Protein AF-A0A7S0ZVY2-F1 (afdb_monomer_lite)

Sequence (256 aa):
VCLEVLELLTRCAHAEQAEDESQGERTASFLLRVEFVQWMMRLSQRRQLPCTVYSRLLGVLALCAPVLSGRPLVVRYVAHIVDVVRKSCLAPGQQQTDEWRTRRLVASLHFVACLRLCSRCSSLLVSSMPSAHTGGVGSSRIEGPGMDLWLDLIEMEGRAHSTVRAAALRVLLSVISGTCPHAKSYFLGTPRPATVLLKLIRNGHPTLATISLNIVWVLAHNNQRAVALLKRLNAVEAVEAVHTAEWVQKGPKDVA

Organism: Noctiluca scintillans (NCBI:txid2966)

Foldseek 3Di:
DLVVVLVVLLVQLVVVVVDPDDDDDHSLNVCVVVCVLVVLLVQLLDPPDQLSSNLSSLSSLLSNQVVCAPDPVVLVSLLSLQVLLCCLQPPDDDCLPVVSSLSNLLSSLSSLLSHLHDQSSLCQAAPDDPDPPDDDPDDPPSHHPHPVNLLCLQQPVPRHDPSSNLSSLSNLLSSLLHPHVRSLCVVLVDLSVVVSLLVQLLVQDVSSNVSSVSSLCSSPVVHVSSVVSCVVVVSVVSNVSNVVPPPPPPDPPPPD

pLDDT: mean 77.36, std 16.05, range [31.3, 93.0]

Radius of gyration: 19.96 Å; chains: 1; bounding box: 43×62×53 Å

Secondary structure (DSSP, 8-state):
-HHHHHHHHHHHHHHHHHS-S-SS--HHHHHHHTTHHHHHHHHHT-TT--HHHHHHHHHHHHHTHHHHTT-HHHHHHHHHHHHHHHHHHS--SSGGG-HHHHHHHHHHHHHHHHS---HHHHHHHHPPPPPTT----S-------HHHHHHHHHH-TTTS-HHHHHHHHHHHHHHHHTT-HHHHHHHHH-SHHHHHHHHHHHTT-HHHHHHHHHHHHHHHTT-HHHHHHHHHTTHHHHHHHHHHS-----------

Structure (mmCIF, N/CA/C/O backbone):
data_AF-A0A7S0ZVY2-F1
#
_entry.id   AF-A0A7S0ZVY2-F1
#
loop_
_atom_site.group_PDB
_atom_site.id
_atom_site.type_symbol
_atom_site.label_atom_id
_atom_site.label_alt_id
_atom_site.label_comp_id
_atom_site.label_asym_id
_atom_site.label_entity_id
_atom_site.label_seq_id
_atom_site.pdbx_PDB_ins_code
_atom_site.Cartn_x
_atom_site.Cartn_y
_atom_site.Cartn_z
_atom_site.occupancy
_atom_site.B_iso_or_equiv
_atom_site.auth_seq_id
_atom_site.auth_comp_id
_atom_site.auth_asym_id
_atom_site.auth_atom_id
_atom_site.pdbx_PDB_model_num
ATOM 1 N N . VAL A 1 1 ? 16.583 4.981 -23.569 1.00 59.31 1 VAL A N 1
ATOM 2 C CA . VAL A 1 1 ? 16.245 3.538 -23.681 1.00 59.31 1 VAL A CA 1
ATOM 3 C C . VAL A 1 1 ? 15.435 3.000 -22.495 1.00 59.31 1 VAL A C 1
ATOM 5 O O . VAL A 1 1 ? 14.230 2.885 -22.633 1.00 59.31 1 VAL A O 1
ATOM 8 N N . CYS A 1 2 ? 16.007 2.697 -21.316 1.00 72.75 2 CYS A N 1
ATOM 9 C CA . CYS A 1 2 ? 15.233 2.052 -20.230 1.00 72.75 2 CYS A CA 1
ATOM 10 C C . CYS A 1 2 ? 14.040 2.881 -19.714 1.00 72.75 2 CYS A C 1
ATOM 12 O O . CYS A 1 2 ? 12.973 2.325 -19.493 1.00 72.75 2 CYS A O 1
ATOM 14 N N . LEU A 1 3 ? 14.199 4.196 -19.516 1.00 82.4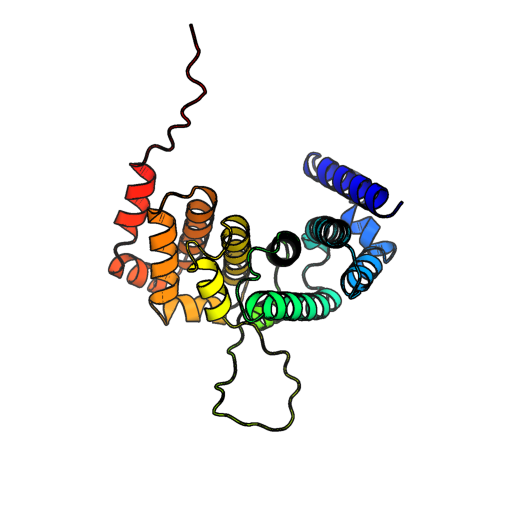4 3 LEU A N 1
ATOM 15 C CA . LEU A 1 3 ? 13.107 5.052 -19.027 1.00 82.44 3 LEU A CA 1
ATOM 16 C C . LEU A 1 3 ? 11.995 5.243 -20.063 1.00 82.44 3 LEU A C 1
ATOM 18 O O . LEU A 1 3 ? 10.830 5.160 -19.700 1.00 82.44 3 LEU A O 1
ATOM 22 N N . GLU A 1 4 ? 12.353 5.433 -21.331 1.00 82.50 4 GLU A N 1
ATOM 23 C CA . GLU A 1 4 ? 11.398 5.589 -22.439 1.00 82.50 4 GLU A CA 1
ATOM 24 C C . GLU A 1 4 ? 10.559 4.324 -22.636 1.00 82.50 4 GLU A C 1
ATOM 26 O O . GLU A 1 4 ? 9.349 4.411 -22.808 1.00 82.50 4 GLU A O 1
ATOM 31 N N . VAL A 1 5 ? 11.178 3.141 -22.532 1.00 83.69 5 VAL A N 1
ATOM 32 C CA . VAL A 1 5 ? 10.450 1.865 -22.581 1.00 83.69 5 VAL A CA 1
ATOM 33 C C . VAL A 1 5 ? 9.478 1.760 -21.405 1.00 83.69 5 VAL A C 1
ATOM 35 O O . VAL A 1 5 ? 8.323 1.399 -21.599 1.00 83.69 5 VAL A O 1
ATOM 38 N N . LEU A 1 6 ? 9.899 2.112 -20.186 1.00 84.25 6 LEU A N 1
ATOM 39 C CA . LEU A 1 6 ? 9.005 2.090 -19.022 1.00 84.25 6 LEU A CA 1
ATOM 40 C C . LEU A 1 6 ? 7.867 3.107 -19.138 1.00 84.25 6 LEU A C 1
ATOM 42 O O . LEU A 1 6 ? 6.751 2.832 -18.701 1.00 84.25 6 LEU A O 1
ATOM 46 N N . GLU A 1 7 ? 8.130 4.273 -19.719 1.00 85.38 7 GLU A N 1
ATOM 47 C CA . GLU A 1 7 ? 7.117 5.290 -19.969 1.00 85.38 7 GLU A CA 1
ATOM 48 C C . GLU A 1 7 ? 6.102 4.832 -21.016 1.00 85.38 7 GLU A C 1
ATOM 50 O O . GLU A 1 7 ? 4.902 4.948 -20.773 1.00 85.38 7 GLU A O 1
ATOM 55 N N . LEU A 1 8 ? 6.563 4.240 -22.120 1.00 85.00 8 LEU A N 1
ATOM 56 C CA . LEU A 1 8 ? 5.694 3.645 -23.130 1.00 85.00 8 LEU A CA 1
ATOM 57 C C . LEU A 1 8 ? 4.794 2.573 -22.507 1.00 85.00 8 LEU A C 1
ATOM 59 O O . LEU A 1 8 ? 3.579 2.645 -22.645 1.00 85.00 8 LEU A O 1
ATOM 63 N N . LEU A 1 9 ? 5.369 1.648 -21.733 1.00 82.69 9 LEU A N 1
ATOM 64 C CA . LEU A 1 9 ? 4.608 0.604 -21.042 1.00 82.69 9 LEU A CA 1
ATOM 65 C C . LEU A 1 9 ? 3.591 1.171 -20.046 1.00 82.69 9 LEU A C 1
ATOM 67 O O . LEU A 1 9 ? 2.488 0.646 -19.932 1.00 82.69 9 LEU A O 1
ATOM 71 N N . THR A 1 10 ? 3.942 2.253 -19.347 1.00 83.56 10 THR A N 1
ATOM 72 C CA . THR A 1 10 ? 3.019 2.946 -18.437 1.00 83.56 10 THR A CA 1
ATOM 73 C C . THR A 1 10 ? 1.843 3.543 -19.212 1.00 83.56 10 THR A C 1
ATOM 75 O O . THR A 1 10 ? 0.697 3.387 -18.799 1.00 83.56 10 THR A O 1
ATOM 78 N N . ARG A 1 11 ? 2.106 4.196 -20.353 1.00 84.81 11 ARG A N 1
ATOM 79 C CA . ARG A 1 11 ? 1.064 4.779 -21.212 1.00 84.81 11 ARG A CA 1
ATOM 80 C C . ARG A 1 11 ? 0.155 3.703 -21.810 1.00 84.81 11 ARG A C 1
ATOM 82 O O . ARG A 1 11 ? -1.057 3.850 -21.722 1.00 84.81 11 ARG A O 1
ATOM 89 N N . CYS A 1 12 ? 0.720 2.614 -22.337 1.00 81.50 12 CYS A N 1
ATOM 90 C CA . CYS A 1 12 ? -0.047 1.486 -22.877 1.00 81.50 12 CYS A CA 1
ATOM 91 C C . CYS A 1 12 ? -0.960 0.861 -21.815 1.00 81.50 12 CYS A C 1
ATOM 93 O O . CYS A 1 12 ? -2.154 0.703 -22.040 1.00 81.50 12 CYS A O 1
ATOM 95 N N . ALA A 1 13 ? -0.430 0.590 -20.621 1.00 76.50 13 ALA A N 1
ATOM 96 C CA . ALA A 1 13 ? -1.213 0.009 -19.535 1.00 76.50 13 ALA A CA 1
ATOM 97 C C . ALA A 1 13 ? -2.332 0.935 -19.023 1.00 76.50 13 ALA A C 1
ATOM 99 O O . ALA A 1 13 ? -3.373 0.446 -18.597 1.00 76.50 13 ALA A O 1
ATOM 100 N N . HIS A 1 14 ? -2.138 2.259 -19.047 1.00 79.44 14 HIS A N 1
ATOM 101 C CA . HIS A 1 14 ? -3.201 3.205 -18.697 1.00 79.44 14 HIS A CA 1
ATOM 102 C C . HIS A 1 14 ? -4.263 3.340 -19.790 1.00 79.44 14 HIS A C 1
ATOM 104 O O . HIS A 1 14 ? -5.437 3.468 -19.453 1.00 79.44 14 HIS A O 1
ATOM 110 N N . ALA A 1 15 ? -3.881 3.276 -21.068 1.00 77.62 15 ALA A N 1
ATOM 111 C CA . ALA A 1 15 ? -4.839 3.251 -22.172 1.00 77.62 15 ALA A CA 1
ATOM 112 C C . ALA A 1 15 ? -5.764 2.024 -22.070 1.00 77.62 15 ALA A C 1
ATOM 114 O O . ALA A 1 15 ? -6.979 2.161 -22.124 1.00 77.62 15 ALA A O 1
ATOM 115 N N . GLU A 1 16 ? -5.205 0.851 -21.761 1.00 75.88 16 GLU A N 1
ATOM 116 C CA . GLU A 1 16 ? -5.980 -0.382 -21.546 1.00 75.88 16 GLU A CA 1
ATOM 117 C C . GLU A 1 16 ? -6.888 -0.361 -20.307 1.00 75.88 16 GLU A C 1
ATOM 119 O O . GLU A 1 16 ? -7.805 -1.169 -20.210 1.00 75.88 16 GLU A O 1
ATOM 124 N N . GLN A 1 17 ? -6.630 0.511 -19.327 1.00 69.62 17 GLN A N 1
ATOM 125 C CA . GLN A 1 17 ? -7.525 0.692 -18.176 1.00 69.62 17 GLN A CA 1
ATOM 126 C C . GLN A 1 17 ? -8.735 1.571 -18.508 1.00 69.62 17 GLN A C 1
ATOM 128 O O . GLN A 1 17 ? -9.727 1.518 -17.783 1.00 69.62 17 GLN A O 1
ATOM 133 N N . ALA A 1 18 ? -8.635 2.396 -19.553 1.00 64.44 18 ALA A N 1
ATOM 134 C CA . ALA A 1 18 ? -9.711 3.264 -20.018 1.00 64.44 18 ALA A CA 1
ATOM 135 C C . ALA A 1 18 ? -10.624 2.577 -21.048 1.00 64.44 18 ALA A C 1
ATOM 137 O O . ALA A 1 18 ? -11.749 3.029 -21.248 1.00 64.44 18 ALA A O 1
ATOM 138 N N . GLU A 1 19 ? -10.156 1.499 -21.682 1.00 62.84 19 GLU A N 1
ATOM 139 C CA . GLU A 1 19 ? -10.888 0.760 -22.713 1.00 62.84 19 GLU A CA 1
ATOM 140 C C . GLU A 1 19 ? -11.488 -0.546 -22.164 1.00 62.84 19 GLU A C 1
ATOM 142 O O . GLU A 1 19 ? -10.839 -1.322 -21.458 1.00 62.84 19 GLU A O 1
ATOM 147 N N . ASP A 1 20 ? -12.763 -0.779 -22.479 1.00 53.94 20 ASP A N 1
ATOM 148 C CA . ASP A 1 20 ? -13.571 -1.872 -21.939 1.00 53.94 20 ASP A CA 1
ATOM 149 C C . ASP A 1 20 ? -13.256 -3.205 -22.655 1.00 53.94 20 ASP A C 1
ATOM 151 O O . ASP A 1 20 ? -13.574 -3.384 -23.831 1.00 53.94 20 ASP A O 1
ATOM 155 N N . GLU A 1 21 ? -12.570 -4.100 -21.928 1.00 55.19 21 GLU A N 1
ATOM 156 C CA . GLU A 1 21 ? -12.325 -5.560 -22.049 1.00 55.19 21 GLU A CA 1
ATOM 157 C C . GLU A 1 21 ? -12.307 -6.325 -23.391 1.00 55.19 21 GLU A C 1
ATOM 159 O O . GLU A 1 21 ? -12.077 -7.538 -23.390 1.00 55.19 21 GLU A O 1
ATOM 164 N N . SER A 1 22 ? -12.450 -5.697 -24.548 1.00 50.28 22 SER A N 1
ATOM 165 C CA . SER A 1 22 ? -12.729 -6.411 -25.791 1.00 50.28 22 SER A CA 1
ATOM 166 C C . SER A 1 22 ? -11.581 -6.314 -26.805 1.00 50.28 22 SER A C 1
ATOM 168 O O . SER A 1 22 ? -11.384 -5.309 -27.471 1.00 50.28 22 SER A O 1
ATOM 170 N N . GLN A 1 23 ? -10.882 -7.450 -26.956 1.00 49.22 23 GLN A N 1
ATOM 171 C CA . GLN A 1 23 ? -10.115 -7.909 -28.136 1.00 49.22 23 GLN A CA 1
ATOM 172 C C . GLN A 1 23 ? -8.569 -7.863 -28.143 1.00 49.22 23 GLN A C 1
ATOM 174 O O . GLN A 1 23 ? -7.977 -8.279 -29.137 1.00 49.22 23 GLN A O 1
ATOM 179 N N . GLY A 1 24 ? -7.879 -7.526 -27.045 1.00 56.53 24 GLY A N 1
ATOM 180 C CA . GLY A 1 24 ? -6.401 -7.558 -26.988 1.00 56.53 24 GLY A CA 1
ATOM 181 C C . GLY A 1 24 ? -5.800 -8.391 -25.849 1.00 56.53 24 GLY A C 1
ATOM 182 O O . GLY A 1 24 ? -6.364 -8.481 -24.757 1.00 56.53 24 GLY A O 1
ATOM 183 N N . GLU A 1 25 ? -4.609 -8.970 -26.065 1.00 62.44 25 GLU A N 1
ATOM 184 C CA . GLU A 1 25 ? -3.766 -9.412 -24.947 1.00 62.44 25 GLU A CA 1
ATOM 185 C C . GLU A 1 25 ? -3.313 -8.173 -24.167 1.00 62.44 25 GLU A C 1
ATOM 187 O O . GLU A 1 25 ? -2.504 -7.395 -24.663 1.00 62.44 25 GLU A O 1
ATOM 192 N N . ARG A 1 26 ? -3.829 -8.002 -22.943 1.00 73.25 26 ARG A N 1
ATOM 193 C CA . ARG A 1 26 ? -3.444 -6.892 -22.058 1.00 73.25 26 ARG A CA 1
ATOM 194 C C . ARG A 1 26 ? -1.921 -6.798 -21.925 1.00 73.25 26 ARG A C 1
ATOM 196 O O . ARG A 1 26 ? -1.255 -7.815 -21.706 1.00 73.25 26 ARG A O 1
ATOM 203 N N . THR A 1 27 ? -1.383 -5.584 -21.923 1.00 76.75 27 THR A N 1
ATOM 204 C CA . THR A 1 27 ? 0.033 -5.240 -21.739 1.00 76.75 27 THR A CA 1
ATOM 205 C C . THR A 1 27 ? 0.623 -5.993 -20.547 1.00 76.75 27 THR A C 1
ATOM 207 O O . THR A 1 27 ? 1.697 -6.579 -20.651 1.00 76.75 27 THR A O 1
ATOM 210 N N . ALA A 1 28 ? -0.097 -6.081 -19.424 1.00 71.75 28 ALA A N 1
ATOM 211 C CA . ALA A 1 28 ? 0.351 -6.837 -18.249 1.00 71.75 28 ALA A CA 1
ATOM 212 C C . ALA A 1 28 ? 0.555 -8.345 -18.522 1.00 71.75 28 ALA A C 1
ATOM 214 O O . ALA A 1 28 ? 1.506 -8.943 -18.012 1.00 71.75 28 ALA A O 1
ATOM 215 N N . SER A 1 29 ? -0.316 -8.960 -19.325 1.00 74.56 29 SER A N 1
ATOM 216 C CA . SER A 1 29 ? -0.219 -10.369 -19.729 1.00 74.56 29 SER A CA 1
ATOM 217 C C . SER A 1 29 ? 0.924 -10.587 -20.719 1.00 74.56 29 SER A C 1
ATOM 219 O O . SER A 1 29 ? 1.730 -11.500 -20.523 1.00 74.56 29 SER A O 1
ATOM 221 N N . PHE A 1 30 ? 1.068 -9.697 -21.704 1.00 79.19 30 PHE A N 1
ATOM 222 C CA . PHE A 1 30 ? 2.182 -9.718 -22.651 1.00 79.19 30 PHE A CA 1
ATOM 223 C C . PHE A 1 30 ? 3.535 -9.621 -21.927 1.00 79.19 30 PHE A C 1
ATOM 225 O O . PHE A 1 30 ? 4.397 -10.487 -22.089 1.00 79.19 30 PHE A O 1
ATOM 232 N N . LEU A 1 31 ? 3.695 -8.633 -21.037 1.00 77.25 31 LEU A N 1
ATOM 233 C CA . LEU A 1 31 ? 4.918 -8.419 -20.252 1.00 77.25 31 LEU A CA 1
ATOM 234 C C . LEU A 1 31 ? 5.310 -9.626 -19.392 1.00 77.25 31 LEU A C 1
ATOM 236 O O . LEU A 1 31 ? 6.493 -9.837 -19.105 1.00 77.25 31 LEU A O 1
ATOM 240 N N . LEU A 1 32 ? 4.330 -10.415 -18.955 1.00 71.44 32 LEU A N 1
ATOM 241 C CA . LEU A 1 32 ? 4.575 -11.641 -18.205 1.00 71.44 32 LEU A CA 1
ATOM 242 C C . LEU A 1 32 ? 5.093 -12.782 -19.074 1.00 71.44 32 LEU A C 1
ATOM 244 O O . LEU A 1 32 ? 5.910 -13.565 -18.587 1.00 71.44 32 LEU A O 1
ATOM 248 N N . ARG A 1 33 ? 4.635 -12.888 -20.324 1.00 75.75 33 ARG A N 1
ATOM 249 C CA . ARG A 1 33 ? 5.067 -13.942 -21.253 1.00 75.75 33 ARG A CA 1
ATOM 250 C C . ARG A 1 33 ? 6.507 -13.766 -21.703 1.00 75.75 33 ARG A C 1
ATOM 252 O O . ARG A 1 33 ? 7.219 -14.752 -21.823 1.00 75.75 33 ARG A O 1
ATOM 259 N N . VAL A 1 34 ? 6.951 -12.529 -21.896 1.00 79.44 34 VAL A N 1
ATOM 260 C CA . VAL A 1 34 ? 8.306 -12.222 -22.387 1.00 79.44 34 VAL A CA 1
ATOM 261 C C . VAL A 1 34 ? 9.357 -12.098 -21.270 1.00 79.44 34 VAL A C 1
ATOM 263 O O . VAL A 1 34 ? 10.368 -11.428 -21.442 1.00 79.44 34 VAL A O 1
ATOM 266 N N . GLU A 1 35 ? 9.103 -12.672 -20.087 1.00 81.06 35 GLU A N 1
ATOM 267 C CA . GLU A 1 35 ? 9.958 -12.588 -18.883 1.00 81.06 35 GLU A CA 1
ATOM 268 C C . GLU A 1 35 ? 10.294 -11.163 -18.397 1.00 81.06 35 GLU A C 1
ATOM 270 O O . GLU A 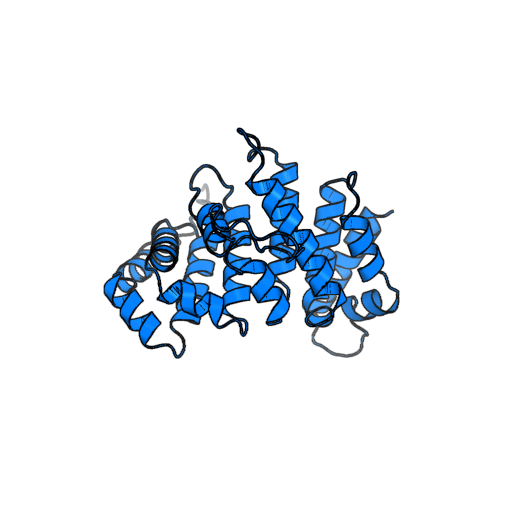1 35 ? 11.066 -10.978 -17.448 1.00 81.06 35 GLU A O 1
ATOM 275 N N . PHE A 1 36 ? 9.681 -10.138 -18.988 1.00 83.50 36 PHE A N 1
ATOM 276 C CA . PHE A 1 36 ? 10.032 -8.742 -18.759 1.00 83.50 36 PHE A CA 1
ATOM 277 C C . PHE A 1 36 ? 9.768 -8.330 -17.310 1.00 83.50 36 PHE A C 1
ATOM 279 O O . PHE A 1 36 ? 10.580 -7.645 -16.694 1.00 83.50 36 PHE A O 1
ATOM 286 N N . VAL A 1 37 ? 8.699 -8.847 -16.699 1.00 86.56 37 VAL A N 1
ATOM 287 C CA . VAL A 1 37 ? 8.445 -8.695 -15.257 1.00 86.56 37 VAL A CA 1
ATOM 288 C C . VAL A 1 37 ? 9.598 -9.249 -14.416 1.00 86.56 37 VAL A C 1
ATOM 290 O O . VAL A 1 37 ? 10.058 -8.582 -13.488 1.00 86.56 37 VAL A O 1
ATOM 293 N N . GLN A 1 38 ? 10.082 -10.457 -14.713 1.00 88.00 38 GLN A N 1
ATOM 294 C CA . GLN A 1 38 ? 11.165 -11.069 -13.938 1.00 88.00 38 GLN A CA 1
ATOM 295 C C . GLN A 1 38 ? 12.467 -10.284 -14.107 1.00 88.00 38 GLN A C 1
ATOM 297 O O . GLN A 1 38 ? 13.238 -10.129 -13.158 1.00 88.00 38 GLN A O 1
ATOM 302 N N . TRP A 1 39 ? 12.712 -9.762 -15.310 1.00 89.31 39 TRP A N 1
ATOM 303 C CA . TRP A 1 39 ? 13.811 -8.843 -15.574 1.00 89.31 39 TRP A CA 1
ATOM 304 C C . TRP A 1 39 ? 13.679 -7.545 -14.762 1.00 89.31 39 TRP A C 1
ATOM 306 O O . TRP A 1 39 ? 14.627 -7.186 -14.065 1.00 89.31 39 TRP A O 1
ATOM 316 N N . MET A 1 40 ? 12.506 -6.900 -14.744 1.00 90.69 40 MET A N 1
ATOM 317 C CA . MET A 1 40 ? 12.254 -5.684 -13.955 1.00 90.69 40 MET A CA 1
ATOM 318 C C . MET A 1 40 ? 12.443 -5.923 -12.450 1.00 90.69 40 MET A C 1
ATOM 320 O O . MET A 1 40 ? 13.094 -5.126 -11.772 1.00 90.69 40 MET A O 1
ATOM 324 N N . MET A 1 41 ? 11.946 -7.050 -11.927 1.00 91.62 41 MET A N 1
ATOM 325 C CA . MET A 1 41 ? 12.144 -7.438 -10.527 1.00 91.62 41 MET A CA 1
ATOM 326 C C . MET A 1 41 ? 13.630 -7.623 -10.203 1.00 91.62 41 MET A C 1
ATOM 328 O O . MET A 1 41 ? 14.118 -7.026 -9.243 1.00 91.62 41 MET A O 1
ATOM 332 N N . ARG A 1 42 ? 14.384 -8.364 -11.025 1.00 91.06 42 ARG A N 1
ATOM 333 C CA . ARG A 1 42 ? 15.839 -8.535 -10.849 1.00 91.06 42 ARG A CA 1
ATOM 334 C C . ARG A 1 42 ? 16.596 -7.209 -10.953 1.00 91.06 42 ARG A C 1
ATOM 336 O O . ARG A 1 42 ? 17.511 -6.962 -10.171 1.00 91.06 42 ARG A O 1
ATOM 343 N N . LEU A 1 43 ? 16.215 -6.341 -11.889 1.00 90.12 43 LEU A N 1
ATOM 344 C CA . LEU A 1 43 ? 16.847 -5.037 -12.076 1.00 90.12 43 LEU A CA 1
ATOM 345 C C . LEU A 1 43 ? 16.631 -4.128 -10.860 1.00 90.12 43 LEU A C 1
ATOM 347 O O . LEU A 1 43 ? 17.582 -3.512 -10.383 1.00 90.12 43 LEU A O 1
ATOM 351 N N . SER A 1 44 ? 15.413 -4.096 -10.311 1.00 90.25 44 SER A N 1
ATOM 352 C CA . SER A 1 44 ? 15.077 -3.292 -9.126 1.00 90.25 44 SER A CA 1
ATOM 353 C C . SER A 1 44 ? 15.851 -3.694 -7.860 1.00 90.25 44 SER A C 1
ATOM 355 O O . SER A 1 44 ? 16.043 -2.873 -6.967 1.00 90.25 44 SER A O 1
ATOM 357 N N . GLN A 1 45 ? 16.349 -4.934 -7.794 1.00 90.12 45 GLN A N 1
ATOM 358 C CA . GLN A 1 45 ? 17.152 -5.437 -6.676 1.00 90.12 45 GLN A CA 1
ATOM 359 C C . GLN A 1 45 ? 18.616 -4.969 -6.724 1.00 90.12 45 GLN A C 1
ATOM 361 O O . GLN A 1 45 ? 19.356 -5.150 -5.753 1.00 90.12 45 GLN A O 1
ATOM 366 N N . ARG A 1 46 ? 19.067 -4.361 -7.831 1.00 88.06 46 ARG A N 1
ATOM 367 C CA . ARG A 1 46 ? 20.446 -3.872 -7.952 1.00 88.06 46 ARG A CA 1
ATOM 368 C C . ARG A 1 46 ? 20.690 -2.683 -7.020 1.00 88.06 46 ARG A C 1
ATOM 370 O O . ARG A 1 46 ? 19.898 -1.746 -6.952 1.00 88.06 46 ARG A O 1
ATOM 377 N N . ARG A 1 47 ? 21.835 -2.700 -6.327 1.00 78.75 47 ARG A N 1
ATOM 378 C CA . ARG A 1 47 ? 22.198 -1.682 -5.322 1.00 78.75 47 ARG A CA 1
ATOM 379 C C . ARG A 1 47 ? 22.333 -0.269 -5.901 1.00 78.75 47 ARG A C 1
ATOM 381 O O . ARG A 1 47 ? 21.952 0.682 -5.233 1.00 78.75 47 ARG A O 1
ATOM 388 N N . GLN A 1 48 ? 22.838 -0.146 -7.128 1.00 82.81 48 GLN A N 1
ATOM 389 C CA . GLN A 1 48 ? 23.168 1.134 -7.774 1.00 82.81 48 GLN A CA 1
ATOM 390 C C . GLN A 1 48 ? 22.095 1.625 -8.762 1.00 82.81 48 GLN A C 1
ATOM 392 O O . GLN A 1 48 ? 22.394 2.375 -9.686 1.00 82.81 48 GLN A O 1
ATOM 397 N N . LEU A 1 49 ? 20.842 1.184 -8.623 1.00 85.56 49 LEU A N 1
ATOM 398 C CA . LEU A 1 49 ? 19.795 1.622 -9.541 1.00 85.56 49 LEU A CA 1
ATOM 399 C C . LEU A 1 49 ? 19.349 3.065 -9.222 1.00 85.56 49 LEU A C 1
ATOM 401 O O . LEU A 1 49 ? 18.993 3.334 -8.070 1.00 85.56 49 LEU A O 1
ATOM 405 N N . PRO A 1 50 ? 19.292 3.981 -10.213 1.00 87.19 50 PRO A N 1
ATOM 406 C CA . PRO A 1 50 ? 18.773 5.327 -9.994 1.00 87.19 50 PRO A CA 1
ATOM 407 C C . PRO A 1 50 ? 17.333 5.295 -9.468 1.00 87.19 50 PRO A C 1
ATOM 409 O O . PRO A 1 50 ? 16.504 4.528 -9.965 1.00 87.19 50 PRO A O 1
ATOM 412 N N . CYS A 1 51 ? 17.007 6.157 -8.501 1.00 85.06 51 CYS A N 1
ATOM 413 C CA . CYS A 1 51 ? 15.689 6.164 -7.854 1.00 85.06 51 CYS A CA 1
ATOM 414 C C . CYS A 1 51 ? 14.535 6.379 -8.850 1.00 85.06 51 CYS A C 1
ATOM 416 O O . CYS A 1 51 ? 13.494 5.731 -8.743 1.00 85.06 51 CYS A O 1
ATOM 418 N N . THR A 1 52 ? 14.736 7.221 -9.867 1.00 87.88 52 THR A N 1
ATOM 419 C CA . THR A 1 52 ? 13.758 7.437 -10.943 1.00 87.88 52 THR A CA 1
ATOM 420 C C . THR A 1 52 ? 13.461 6.145 -11.700 1.00 87.88 52 THR A C 1
ATOM 422 O O . THR A 1 52 ? 12.299 5.803 -11.901 1.00 87.88 52 THR A O 1
ATOM 425 N N . VAL A 1 53 ? 14.501 5.385 -12.061 1.00 89.50 53 VAL A N 1
ATOM 426 C CA . VAL A 1 53 ? 14.351 4.098 -12.755 1.00 89.50 53 VAL A CA 1
ATOM 427 C C . VAL A 1 53 ? 13.679 3.081 -11.834 1.00 89.50 53 VAL A C 1
ATOM 429 O O . VAL A 1 53 ? 12.725 2.431 -12.247 1.00 89.50 53 VAL A O 1
ATOM 432 N N . TYR A 1 54 ? 14.110 2.989 -10.572 1.00 90.69 54 TYR A N 1
ATOM 433 C CA . TYR A 1 54 ? 13.500 2.104 -9.575 1.00 90.69 54 TYR A CA 1
ATOM 434 C C . TYR A 1 54 ? 11.999 2.371 -9.407 1.00 90.69 54 TYR A C 1
ATOM 436 O O . TYR A 1 54 ? 11.186 1.451 -9.470 1.00 90.69 54 TYR A O 1
ATOM 444 N N . SER A 1 55 ? 11.627 3.640 -9.229 1.00 89.94 55 SER A N 1
ATOM 445 C CA . SER A 1 55 ? 10.239 4.045 -9.001 1.00 89.94 55 SER A CA 1
ATOM 446 C C . SER A 1 55 ? 9.368 3.763 -10.224 1.00 89.94 55 SER A C 1
ATOM 448 O O . SER A 1 55 ? 8.243 3.294 -10.080 1.00 89.94 55 SER A O 1
ATOM 450 N N . ARG A 1 56 ? 9.902 3.978 -11.434 1.00 89.62 56 ARG A N 1
ATOM 451 C CA . ARG A 1 56 ? 9.210 3.653 -12.689 1.00 89.62 56 ARG A CA 1
ATOM 452 C C . ARG A 1 56 ? 9.042 2.149 -12.888 1.00 89.62 56 ARG A C 1
ATOM 454 O O . ARG A 1 56 ? 7.945 1.727 -13.233 1.00 89.62 56 ARG A O 1
ATOM 461 N N . LEU A 1 57 ? 10.069 1.343 -12.606 1.00 92.00 57 LEU A N 1
ATOM 462 C CA . LEU A 1 57 ? 9.956 -0.122 -12.641 1.00 92.00 57 LEU A CA 1
ATOM 463 C C . LEU A 1 57 ? 8.842 -0.609 -11.715 1.00 92.00 57 LEU A C 1
ATOM 465 O O . LEU A 1 57 ? 8.020 -1.423 -12.118 1.00 92.00 57 LEU A O 1
ATOM 469 N N . LEU A 1 58 ? 8.796 -0.090 -10.486 1.00 92.25 58 LEU A N 1
ATOM 470 C CA . LEU A 1 58 ? 7.771 -0.467 -9.515 1.00 92.25 58 LEU A CA 1
ATOM 471 C C . LEU A 1 58 ? 6.382 0.015 -9.930 1.00 92.25 58 LEU A C 1
ATOM 473 O O . LEU A 1 58 ? 5.417 -0.703 -9.697 1.00 92.25 58 LEU A O 1
ATOM 477 N N . GLY A 1 59 ? 6.278 1.177 -10.581 1.00 88.88 59 GLY A N 1
ATOM 478 C CA . GLY A 1 59 ? 5.031 1.649 -11.186 1.00 88.88 59 GLY A CA 1
ATOM 479 C C . GLY A 1 59 ? 4.505 0.686 -12.254 1.00 88.88 59 GLY A C 1
ATOM 480 O O . GLY A 1 59 ? 3.358 0.257 -12.182 1.00 88.88 59 GLY A O 1
ATOM 481 N N . VAL A 1 60 ? 5.359 0.253 -13.188 1.00 88.94 60 VAL A N 1
ATOM 482 C CA . VAL A 1 60 ? 4.981 -0.741 -14.211 1.00 88.94 60 VAL A CA 1
ATOM 483 C C . VAL A 1 60 ? 4.638 -2.094 -13.574 1.00 88.94 60 VAL A C 1
ATOM 485 O O . VAL A 1 60 ? 3.647 -2.728 -13.936 1.00 88.94 60 VAL A O 1
ATOM 488 N N . LEU A 1 61 ? 5.406 -2.535 -12.574 1.00 90.56 61 LEU A N 1
ATOM 489 C CA . LEU A 1 61 ? 5.108 -3.761 -11.828 1.00 90.56 61 LEU A CA 1
ATOM 490 C C . LEU A 1 61 ? 3.784 -3.669 -11.052 1.00 90.56 61 LEU A C 1
ATOM 492 O O . LEU A 1 61 ? 3.084 -4.675 -10.944 1.00 90.56 61 LEU A O 1
ATOM 496 N N . ALA A 1 62 ? 3.417 -2.491 -10.541 1.00 89.19 62 ALA A N 1
ATOM 497 C CA . ALA A 1 62 ? 2.146 -2.256 -9.858 1.00 89.19 62 ALA A CA 1
ATOM 498 C C . ALA A 1 62 ? 0.959 -2.366 -10.824 1.00 89.19 62 ALA A C 1
ATOM 500 O O . ALA A 1 62 ? -0.061 -2.954 -10.474 1.00 89.19 62 ALA A O 1
ATOM 501 N N . LEU A 1 63 ? 1.116 -1.907 -12.067 1.00 83.94 63 LEU A N 1
ATOM 502 C CA . LEU A 1 63 ? 0.124 -2.105 -13.130 1.00 83.94 63 LEU A CA 1
ATOM 503 C C . LEU A 1 63 ? -0.044 -3.591 -13.490 1.00 83.94 63 LEU A C 1
ATOM 505 O O . LEU A 1 63 ? -1.142 -4.045 -13.800 1.00 83.94 63 LEU A O 1
ATOM 509 N N . CYS A 1 64 ? 1.022 -4.382 -13.356 1.00 85.62 64 CYS A N 1
ATOM 510 C CA . CYS A 1 64 ? 0.981 -5.833 -13.544 1.00 85.62 64 CYS A CA 1
ATOM 511 C C . CYS A 1 64 ? 0.426 -6.600 -12.325 1.00 85.62 64 CYS A C 1
ATOM 513 O O . CYS A 1 64 ? 0.276 -7.825 -12.384 1.00 85.62 64 CYS A O 1
ATOM 515 N N . ALA A 1 65 ? 0.127 -5.925 -11.208 1.00 86.25 65 ALA A N 1
ATOM 516 C CA . ALA A 1 65 ? -0.242 -6.562 -9.945 1.00 86.25 65 ALA A CA 1
ATOM 517 C C . ALA A 1 65 ? -1.412 -7.566 -10.032 1.00 86.25 65 ALA A C 1
ATOM 519 O O . ALA A 1 65 ? -1.298 -8.628 -9.405 1.00 86.25 65 ALA A O 1
ATOM 520 N N . PRO A 1 66 ? -2.493 -7.334 -10.810 1.00 83.12 66 PRO A N 1
ATOM 521 C CA . PRO A 1 66 ? -3.596 -8.292 -10.921 1.00 83.12 66 PRO A CA 1
ATOM 522 C C . PRO A 1 66 ? -3.157 -9.667 -11.436 1.00 83.12 66 PRO A C 1
ATOM 524 O O . PRO A 1 66 ? -3.593 -10.687 -10.909 1.00 83.12 66 PRO A O 1
ATOM 527 N N . VAL A 1 67 ? -2.245 -9.699 -12.412 1.00 82.88 67 VAL A N 1
ATOM 528 C CA . VAL A 1 67 ? -1.769 -10.940 -13.049 1.00 82.88 67 VAL A CA 1
ATOM 529 C C . VAL A 1 67 ? -0.579 -11.556 -12.291 1.00 82.88 67 VAL A C 1
ATOM 531 O O . VAL A 1 67 ? -0.290 -12.753 -12.395 1.00 82.88 67 VAL A O 1
ATOM 534 N N . LEU A 1 68 ? 0.112 -10.741 -11.489 1.00 83.69 68 LEU A N 1
ATOM 535 C CA . LEU A 1 68 ? 1.192 -11.163 -10.598 1.00 83.69 68 LEU A CA 1
ATOM 536 C C . LEU A 1 68 ? 0.694 -11.818 -9.310 1.00 83.69 68 LEU A C 1
ATOM 538 O O . LEU A 1 68 ? 1.366 -12.695 -8.761 1.00 83.69 68 LEU A O 1
ATOM 542 N N . SER A 1 69 ? -0.459 -11.385 -8.813 1.00 83.31 69 SER A N 1
ATOM 543 C CA . SER A 1 69 ? -0.993 -11.809 -7.523 1.00 83.31 69 SER A CA 1
ATOM 544 C C . SER A 1 69 ? -1.092 -13.335 -7.411 1.00 83.31 69 SER A C 1
ATOM 546 O O . SER A 1 69 ? -1.530 -14.020 -8.329 1.00 83.31 69 SER A O 1
ATOM 548 N N . GLY A 1 70 ? -0.640 -13.882 -6.279 1.00 76.19 70 GLY A N 1
ATOM 549 C CA . GLY A 1 70 ? -0.629 -15.328 -6.025 1.00 76.19 70 GLY A CA 1
ATOM 550 C C . GLY A 1 70 ? 0.560 -16.102 -6.613 1.00 76.19 70 GLY A C 1
ATOM 551 O O . GLY A 1 70 ? 0.752 -17.263 -6.252 1.00 76.19 70 GLY A O 1
ATOM 552 N N . ARG A 1 71 ? 1.413 -15.491 -7.450 1.00 84.06 71 ARG A N 1
ATOM 553 C CA . ARG A 1 71 ? 2.590 -16.183 -8.008 1.00 84.06 71 ARG A CA 1
ATOM 554 C C . ARG A 1 71 ? 3.725 -16.327 -6.973 1.00 84.06 71 ARG A C 1
ATOM 556 O O . ARG A 1 71 ? 4.044 -15.358 -6.282 1.00 84.06 71 ARG A O 1
ATOM 563 N N . PRO A 1 72 ? 4.439 -17.472 -6.909 1.00 83.31 72 PRO A N 1
ATOM 564 C CA . PRO A 1 72 ? 5.541 -17.682 -5.957 1.00 83.31 72 PRO A CA 1
ATOM 565 C C . PRO A 1 72 ? 6.687 -16.667 -6.066 1.00 83.31 72 PRO A C 1
ATOM 567 O O . PRO A 1 72 ? 7.277 -16.281 -5.056 1.00 83.31 72 PRO A O 1
ATOM 570 N N . LEU A 1 73 ? 6.987 -16.202 -7.285 1.00 85.12 73 LEU A N 1
ATOM 571 C CA . LEU A 1 73 ? 8.014 -15.184 -7.527 1.00 85.12 73 LEU A CA 1
ATOM 572 C C . LEU A 1 73 ? 7.704 -13.867 -6.798 1.00 85.12 73 LEU A C 1
ATOM 574 O O . LEU A 1 73 ? 8.616 -13.209 -6.302 1.00 85.12 73 LEU A O 1
ATOM 578 N N . VAL A 1 74 ? 6.418 -13.520 -6.664 1.00 87.38 74 VAL A N 1
ATOM 579 C CA . VAL A 1 74 ? 5.975 -12.298 -5.985 1.00 87.38 74 VAL A CA 1
ATOM 580 C C . VAL A 1 74 ? 6.232 -12.392 -4.494 1.00 87.38 74 VAL A C 1
ATOM 582 O O . VAL A 1 74 ? 6.665 -11.413 -3.908 1.00 87.38 74 VAL A O 1
ATOM 585 N N . VAL A 1 75 ? 6.058 -13.565 -3.880 1.00 85.94 75 VAL A N 1
ATOM 586 C CA . VAL A 1 75 ? 6.350 -13.763 -2.450 1.00 85.94 75 VAL A CA 1
ATOM 587 C C . VAL A 1 75 ? 7.820 -13.449 -2.152 1.00 85.94 75 VAL A C 1
ATOM 589 O O . VAL A 1 75 ? 8.122 -12.690 -1.232 1.00 85.94 75 VAL A O 1
ATOM 592 N N . ARG A 1 76 ? 8.741 -13.981 -2.971 1.00 86.62 76 ARG A N 1
ATOM 593 C CA . ARG A 1 76 ? 10.183 -13.698 -2.847 1.00 86.62 76 ARG A CA 1
ATOM 594 C C . ARG A 1 76 ? 10.484 -12.217 -3.054 1.00 86.62 76 ARG A C 1
ATOM 596 O O . ARG A 1 76 ? 11.314 -11.646 -2.353 1.00 86.62 76 ARG A O 1
ATOM 603 N N . TYR A 1 77 ? 9.801 -11.594 -4.009 1.00 90.31 77 TYR A N 1
ATOM 604 C CA . TYR A 1 77 ? 9.983 -10.182 -4.301 1.00 90.31 77 TYR A CA 1
ATOM 605 C C . TYR A 1 77 ? 9.442 -9.275 -3.183 1.00 90.31 77 TYR A C 1
ATOM 607 O O . TYR A 1 77 ? 10.120 -8.335 -2.782 1.00 90.31 77 TYR A O 1
ATOM 615 N N . VAL A 1 78 ? 8.289 -9.601 -2.594 1.00 89.44 78 VAL A N 1
ATOM 616 C CA . VAL A 1 78 ? 7.724 -8.897 -1.430 1.00 89.44 78 VAL A CA 1
ATOM 617 C C . VAL A 1 78 ? 8.660 -8.989 -0.226 1.00 89.44 78 VAL A C 1
ATOM 619 O O . VAL A 1 78 ? 8.863 -7.982 0.442 1.00 89.44 78 VAL A O 1
ATOM 622 N N . ALA A 1 79 ? 9.301 -10.136 0.017 1.00 87.38 79 ALA A N 1
ATOM 623 C CA . ALA A 1 79 ? 10.317 -10.253 1.068 1.00 87.38 79 ALA A CA 1
ATOM 624 C C . ALA A 1 79 ? 11.496 -9.281 0.861 1.00 87.38 79 ALA A C 1
ATOM 626 O O . ALA A 1 79 ? 11.946 -8.642 1.809 1.00 87.38 79 ALA A O 1
ATOM 627 N N . HIS A 1 80 ? 11.960 -9.115 -0.383 1.00 88.88 80 HIS A N 1
ATOM 628 C CA . HIS A 1 80 ? 12.969 -8.104 -0.707 1.00 88.88 80 HIS A CA 1
ATOM 629 C C . HIS A 1 80 ? 12.456 -6.679 -0.451 1.00 88.88 80 HIS A C 1
ATOM 631 O O . HIS A 1 80 ? 13.169 -5.865 0.130 1.00 88.88 80 HIS A O 1
ATOM 637 N N . ILE A 1 81 ? 11.217 -6.373 -0.848 1.00 89.69 81 ILE A N 1
ATOM 638 C CA . ILE A 1 81 ? 10.607 -5.062 -0.596 1.00 89.69 81 ILE A CA 1
ATOM 639 C C . ILE A 1 81 ? 10.495 -4.776 0.909 1.00 89.69 81 ILE A C 1
ATOM 641 O O . ILE A 1 81 ? 10.814 -3.671 1.339 1.00 89.69 81 ILE A O 1
ATOM 645 N N . VAL A 1 82 ? 10.119 -5.764 1.723 1.00 87.00 82 VAL A N 1
ATOM 646 C CA . VAL A 1 82 ? 10.085 -5.643 3.189 1.00 87.00 82 VAL A CA 1
ATOM 647 C C . VAL A 1 82 ? 11.459 -5.279 3.757 1.00 87.00 82 VAL A C 1
ATOM 649 O O . VAL A 1 82 ? 11.554 -4.392 4.605 1.00 87.00 82 VAL A O 1
ATOM 652 N N . ASP A 1 83 ? 12.530 -5.899 3.262 1.00 84.25 83 ASP A N 1
ATOM 653 C CA . ASP A 1 83 ? 13.900 -5.562 3.664 1.00 84.25 83 ASP A CA 1
ATOM 654 C C . ASP A 1 83 ? 14.281 -4.119 3.272 1.00 84.25 83 ASP A C 1
ATOM 656 O O . ASP A 1 83 ? 14.872 -3.386 4.069 1.00 84.25 83 ASP A O 1
ATOM 660 N N . VAL A 1 84 ? 13.872 -3.659 2.082 1.00 83.88 84 VAL A N 1
ATOM 661 C CA . VAL A 1 84 ? 14.053 -2.260 1.645 1.00 83.88 84 VAL A CA 1
ATOM 662 C C . VAL A 1 84 ? 13.309 -1.288 2.564 1.00 83.88 84 VAL A C 1
ATOM 664 O O . VAL A 1 84 ? 13.884 -0.273 2.966 1.00 83.88 84 VAL A O 1
ATOM 667 N N . VAL A 1 85 ? 12.058 -1.592 2.925 1.00 83.88 85 VAL A N 1
ATOM 668 C CA . VAL A 1 85 ? 11.253 -0.777 3.849 1.00 83.88 85 VAL A CA 1
ATOM 669 C C . VAL A 1 85 ? 11.943 -0.697 5.208 1.00 83.88 85 VAL A C 1
ATOM 671 O O . VAL A 1 85 ? 12.183 0.404 5.699 1.00 83.88 85 VAL A O 1
ATOM 674 N N . ARG A 1 86 ? 12.348 -1.838 5.780 1.00 80.19 86 ARG A N 1
ATOM 675 C CA . ARG A 1 86 ? 13.033 -1.896 7.079 1.00 80.19 86 ARG A CA 1
ATOM 676 C C . ARG A 1 86 ? 14.300 -1.045 7.090 1.00 80.19 86 ARG A C 1
ATOM 678 O O . ARG A 1 86 ? 14.463 -0.214 7.977 1.00 80.19 86 ARG A O 1
ATOM 685 N N . LYS A 1 87 ? 15.171 -1.205 6.091 1.00 79.56 87 LYS A N 1
ATOM 686 C CA . LYS A 1 87 ? 16.422 -0.433 5.979 1.00 79.56 87 LYS A CA 1
ATOM 687 C C . LYS A 1 87 ? 16.175 1.064 5.826 1.00 79.56 87 LYS A C 1
ATOM 689 O O . LYS A 1 87 ? 16.943 1.862 6.348 1.00 79.56 87 LYS A O 1
ATOM 694 N N . SER A 1 88 ? 15.099 1.438 5.138 1.00 78.75 88 SER A N 1
ATOM 695 C CA . SER A 1 88 ? 14.718 2.842 4.960 1.00 78.75 88 SER A CA 1
ATOM 696 C C . SER A 1 88 ? 14.151 3.463 6.242 1.00 78.75 88 SER A C 1
ATOM 698 O O . SER A 1 88 ? 14.285 4.667 6.432 1.00 78.75 88 SER A O 1
ATOM 700 N N . CYS A 1 89 ? 13.541 2.659 7.120 1.00 73.00 89 CYS A N 1
ATOM 701 C CA . CYS A 1 89 ? 12.931 3.123 8.371 1.00 73.00 89 CYS A CA 1
ATOM 702 C C . CYS A 1 89 ? 13.884 3.079 9.577 1.00 73.00 89 CYS A C 1
ATOM 704 O O . CYS A 1 89 ? 13.763 3.919 10.460 1.00 73.00 89 CYS A O 1
ATOM 706 N N . LEU A 1 90 ? 14.827 2.129 9.619 1.00 66.94 90 LEU A N 1
ATOM 707 C CA . LEU A 1 90 ? 15.785 1.949 10.722 1.00 66.94 90 LEU A CA 1
ATOM 708 C C . LEU A 1 90 ? 17.118 2.688 10.521 1.00 66.94 90 LEU A C 1
ATOM 710 O O . LEU A 1 90 ? 18.026 2.528 11.333 1.00 66.94 90 LEU A O 1
ATOM 714 N N . ALA A 1 91 ? 17.276 3.464 9.445 1.00 62.31 91 ALA A N 1
ATOM 715 C CA . ALA A 1 91 ? 18.497 4.231 9.220 1.00 62.31 91 ALA A CA 1
ATOM 716 C C . ALA A 1 91 ? 18.665 5.294 10.334 1.00 62.31 91 ALA A C 1
ATOM 718 O O . ALA A 1 91 ? 17.810 6.177 10.449 1.00 62.31 91 ALA A O 1
ATOM 719 N N . PRO A 1 92 ? 19.722 5.221 11.171 1.00 44.62 92 PRO A N 1
ATOM 720 C CA . PRO A 1 92 ? 19.894 6.126 12.302 1.00 44.62 92 PRO A CA 1
ATOM 721 C C . PRO A 1 92 ? 20.196 7.556 11.833 1.00 44.62 92 PRO A C 1
ATOM 723 O O . PRO A 1 92 ? 21.080 7.770 11.009 1.00 44.62 92 PRO A O 1
ATOM 726 N N . GLY A 1 93 ? 19.479 8.527 12.411 1.00 48.06 93 GLY A N 1
ATOM 727 C CA . GLY A 1 93 ? 19.742 9.966 12.285 1.00 48.06 93 GLY A CA 1
ATOM 728 C C . GLY A 1 93 ? 19.130 10.627 11.045 1.00 48.06 93 GLY A C 1
ATOM 729 O O . GLY A 1 93 ? 19.472 10.264 9.931 1.00 48.06 93 GLY A O 1
ATOM 730 N N . GLN A 1 94 ? 18.234 11.605 11.261 1.00 47.59 94 GLN A N 1
ATOM 731 C CA . GLN A 1 94 ? 17.862 12.759 10.403 1.00 47.59 94 GLN A CA 1
ATOM 732 C C . GLN A 1 94 ? 17.691 12.611 8.865 1.00 47.59 94 GLN A C 1
ATOM 734 O O . GLN A 1 94 ? 17.402 13.601 8.204 1.00 47.59 94 GLN A O 1
ATOM 739 N N . GLN A 1 95 ? 17.772 11.415 8.278 1.00 47.47 95 GLN A N 1
ATOM 740 C CA . GLN A 1 95 ? 17.804 11.174 6.827 1.00 47.47 95 GLN A CA 1
ATOM 741 C C . GLN A 1 95 ? 16.445 10.778 6.226 1.00 47.47 95 GLN A C 1
ATOM 743 O O . GLN A 1 95 ? 16.377 10.373 5.067 1.00 47.47 95 GLN A O 1
ATOM 748 N N . GLN A 1 96 ? 15.335 10.916 6.962 1.00 51.28 96 GLN A N 1
ATOM 749 C CA . GLN A 1 96 ? 13.987 10.788 6.377 1.00 51.28 96 GLN A CA 1
ATOM 750 C C . GLN A 1 96 ? 13.624 11.958 5.437 1.00 51.28 96 GLN A C 1
ATOM 752 O O . GLN A 1 96 ? 12.607 11.906 4.749 1.00 51.28 96 GLN A O 1
ATOM 757 N N . THR A 1 97 ? 14.477 12.982 5.363 1.00 52.19 97 THR A N 1
ATOM 758 C CA . THR A 1 97 ? 14.399 14.098 4.409 1.00 52.19 97 THR A CA 1
ATOM 759 C C . THR A 1 97 ? 15.067 13.804 3.064 1.00 52.19 97 THR A C 1
ATOM 761 O O . THR A 1 97 ? 14.894 14.587 2.133 1.00 52.19 97 THR A O 1
ATOM 764 N N . ASP A 1 98 ? 15.782 12.680 2.915 1.00 67.44 98 ASP A N 1
ATOM 765 C CA . ASP A 1 98 ? 16.351 12.275 1.628 1.00 67.44 98 ASP A CA 1
ATOM 766 C C . ASP A 1 98 ? 15.213 11.954 0.648 1.00 67.44 98 ASP A C 1
ATOM 768 O O . ASP A 1 98 ? 14.622 10.868 0.662 1.00 67.44 98 ASP A O 1
ATOM 772 N N . GLU A 1 99 ? 14.912 12.903 -0.238 1.00 74.00 99 GLU A N 1
ATOM 773 C CA . GLU A 1 99 ? 13.829 12.810 -1.220 1.00 74.00 99 GLU A CA 1
ATOM 774 C C . GLU A 1 99 ? 13.898 11.506 -2.034 1.00 74.00 99 GLU A C 1
ATOM 776 O O . GLU A 1 99 ? 12.881 10.872 -2.330 1.00 74.00 99 GLU A O 1
ATOM 781 N N . TRP A 1 100 ? 15.112 11.040 -2.336 1.00 78.38 100 TRP A N 1
ATOM 782 C CA . TRP A 1 100 ? 15.338 9.794 -3.058 1.00 78.38 100 TRP A CA 1
ATOM 783 C C . TRP A 1 100 ? 14.935 8.547 -2.255 1.00 78.38 100 TRP A C 1
ATOM 785 O O . TRP A 1 100 ? 14.378 7.614 -2.841 1.00 78.38 100 TRP A O 1
ATOM 795 N N . ARG A 1 101 ? 15.161 8.512 -0.933 1.00 77.69 101 ARG A N 1
ATOM 796 C CA . ARG A 1 101 ? 14.719 7.402 -0.067 1.00 77.69 101 ARG A CA 1
ATOM 797 C C . ARG A 1 101 ? 13.209 7.397 0.047 1.00 77.69 101 ARG A C 1
ATOM 799 O O . ARG A 1 101 ? 12.595 6.343 -0.091 1.00 77.69 101 ARG A O 1
ATOM 806 N N . THR A 1 102 ? 12.619 8.577 0.208 1.00 82.62 102 THR A N 1
ATOM 807 C CA . THR A 1 102 ? 11.170 8.768 0.281 1.00 82.62 102 THR A CA 1
ATOM 808 C C . THR A 1 102 ? 10.483 8.287 -0.993 1.00 82.62 102 THR A C 1
ATOM 810 O O . THR A 1 102 ? 9.568 7.472 -0.917 1.00 82.62 102 THR A O 1
ATOM 813 N N . ARG A 1 103 ? 10.959 8.689 -2.180 1.00 85.00 103 ARG A N 1
ATOM 814 C CA . ARG A 1 103 ? 10.415 8.219 -3.469 1.00 85.00 103 ARG A CA 1
ATOM 815 C C . ARG A 1 103 ? 10.531 6.699 -3.623 1.00 85.00 103 ARG A C 1
ATOM 817 O O . ARG A 1 103 ? 9.556 6.044 -3.993 1.00 85.00 103 ARG A O 1
ATOM 824 N N . ARG A 1 104 ? 11.688 6.125 -3.272 1.00 87.31 104 ARG A N 1
ATOM 825 C CA . ARG A 1 104 ? 11.924 4.672 -3.313 1.00 87.31 104 ARG A CA 1
ATOM 826 C C . ARG A 1 104 ? 10.982 3.915 -2.374 1.00 87.31 104 ARG A C 1
ATOM 828 O O . ARG A 1 104 ? 10.413 2.895 -2.768 1.00 87.31 104 ARG A O 1
ATOM 835 N N . LEU A 1 105 ? 10.803 4.421 -1.156 1.00 87.88 105 LEU A N 1
ATOM 836 C CA . LEU A 1 105 ? 9.896 3.865 -0.158 1.00 87.88 105 LEU A CA 1
ATOM 837 C C . LEU A 1 105 ? 8.444 3.940 -0.641 1.00 87.88 105 LEU A C 1
ATOM 839 O O . LEU A 1 105 ? 7.763 2.922 -0.658 1.00 87.88 105 LEU A O 1
ATOM 843 N N . VAL A 1 106 ? 7.986 5.099 -1.119 1.00 89.56 106 VAL A N 1
ATOM 844 C CA . VAL A 1 106 ? 6.619 5.274 -1.638 1.00 89.56 106 VAL A CA 1
ATOM 84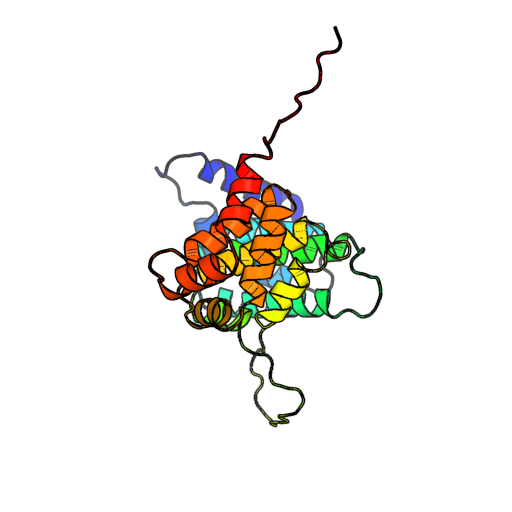5 C C . VAL A 1 106 ? 6.339 4.327 -2.803 1.00 89.56 106 VAL A C 1
ATOM 847 O O . VAL A 1 106 ? 5.303 3.668 -2.798 1.00 89.56 106 VAL A O 1
ATOM 850 N N . ALA A 1 107 ? 7.260 4.196 -3.763 1.00 91.00 107 ALA A N 1
ATOM 851 C CA . ALA A 1 107 ? 7.096 3.273 -4.886 1.00 91.00 107 ALA A CA 1
ATOM 852 C C . ALA A 1 107 ? 6.996 1.808 -4.421 1.00 91.00 107 ALA A C 1
ATOM 854 O O . ALA A 1 107 ? 6.145 1.059 -4.897 1.00 91.00 107 ALA A O 1
ATOM 855 N N . SER A 1 108 ? 7.827 1.424 -3.446 1.00 92.50 108 SER A N 1
ATOM 856 C CA . SER A 1 108 ? 7.819 0.094 -2.816 1.00 92.50 108 SER A CA 1
ATOM 857 C C . SER A 1 108 ? 6.480 -0.221 -2.156 1.00 92.50 108 SER A C 1
ATOM 859 O O . SER A 1 108 ? 5.886 -1.271 -2.401 1.00 92.50 108 SER A O 1
ATOM 861 N N . LEU A 1 109 ? 5.981 0.715 -1.350 1.00 91.75 109 LEU A N 1
ATOM 862 C CA . LEU A 1 109 ? 4.706 0.587 -0.652 1.00 91.75 109 LEU A CA 1
ATOM 863 C C . LEU A 1 109 ? 3.523 0.586 -1.624 1.00 91.75 109 LEU A C 1
ATOM 865 O O . LEU A 1 109 ? 2.592 -0.196 -1.454 1.00 91.75 109 LEU A O 1
ATOM 869 N N . HIS A 1 110 ? 3.576 1.414 -2.668 1.00 92.06 110 HIS A N 1
ATOM 870 C CA . HIS A 1 110 ? 2.553 1.450 -3.706 1.00 92.06 110 HIS A CA 1
ATOM 871 C C . HIS A 1 110 ? 2.441 0.108 -4.437 1.00 92.06 110 HIS A C 1
ATOM 873 O O . HIS A 1 110 ? 1.342 -0.434 -4.528 1.00 92.06 110 HIS A O 1
ATOM 879 N N . PHE A 1 111 ? 3.567 -0.470 -4.869 1.00 92.31 111 PHE A N 1
ATOM 880 C CA . PHE A 1 111 ? 3.579 -1.792 -5.495 1.00 92.31 111 PHE A CA 1
ATOM 881 C C . PHE A 1 111 ? 2.943 -2.858 -4.593 1.00 92.31 111 PHE A C 1
ATOM 883 O O . PHE A 1 111 ? 2.070 -3.596 -5.045 1.00 92.31 111 PHE A O 1
ATOM 890 N N . VAL A 1 112 ? 3.328 -2.911 -3.312 1.00 91.00 112 VAL A N 1
ATOM 891 C CA . VAL A 1 112 ? 2.756 -3.872 -2.352 1.00 91.00 112 VAL A CA 1
ATOM 892 C C . VAL A 1 112 ? 1.251 -3.664 -2.183 1.00 91.00 112 VAL A C 1
ATOM 894 O O . VAL A 1 112 ? 0.505 -4.640 -2.169 1.00 91.00 112 VAL A O 1
ATOM 897 N N . ALA A 1 113 ? 0.794 -2.414 -2.092 1.00 89.38 113 ALA A N 1
ATOM 898 C CA . ALA A 1 113 ? -0.622 -2.095 -1.944 1.00 89.38 113 ALA A CA 1
ATOM 899 C C . ALA A 1 113 ? -1.470 -2.505 -3.162 1.00 89.38 113 ALA A C 1
ATOM 901 O O . ALA A 1 113 ? -2.638 -2.846 -2.989 1.00 89.38 113 ALA A O 1
ATOM 902 N N . CYS A 1 114 ? -0.899 -2.504 -4.371 1.00 88.38 114 CYS A N 1
ATOM 903 C CA . CYS A 1 114 ? -1.583 -2.929 -5.596 1.00 88.38 114 CYS A CA 1
ATOM 904 C C . CYS A 1 114 ? -1.750 -4.454 -5.714 1.00 88.38 114 CYS A C 1
ATOM 906 O O . CYS A 1 114 ? -2.580 -4.920 -6.494 1.00 88.38 114 CYS A O 1
ATOM 908 N N . LEU A 1 115 ? -0.979 -5.249 -4.965 1.00 87.44 115 LEU A N 1
ATOM 909 C CA . LEU A 1 115 ? -1.084 -6.707 -4.995 1.00 87.44 115 LEU A CA 1
ATOM 910 C C . LEU A 1 115 ? -2.349 -7.188 -4.276 1.00 87.44 115 LEU A C 1
ATOM 912 O O . LEU A 1 115 ? -2.662 -6.746 -3.170 1.00 87.44 115 LEU A O 1
ATOM 916 N N . ARG A 1 116 ? -3.009 -8.210 -4.835 1.00 85.38 116 ARG A N 1
ATOM 917 C CA . ARG A 1 116 ? -3.910 -9.071 -4.060 1.00 85.38 116 ARG A CA 1
ATOM 918 C C . ARG A 1 116 ? -3.043 -10.020 -3.241 1.00 85.38 116 ARG A C 1
ATOM 920 O O . ARG A 1 116 ? -2.593 -11.065 -3.718 1.00 85.38 116 ARG A O 1
ATOM 927 N N . LEU A 1 117 ? -2.738 -9.598 -2.019 1.00 82.81 117 LEU A N 1
ATOM 928 C CA . LEU A 1 117 ? -1.847 -10.319 -1.120 1.00 82.81 117 LEU A CA 1
ATOM 929 C C . LEU A 1 117 ? -2.463 -11.672 -0.736 1.00 82.81 117 LEU A C 1
ATOM 931 O O . LEU A 1 117 ? -3.546 -11.739 -0.159 1.00 82.81 117 LEU A O 1
ATOM 935 N N . CYS A 1 118 ? -1.757 -12.762 -1.046 1.00 83.94 118 CYS A N 1
ATOM 936 C CA . CYS A 1 118 ? -2.098 -14.074 -0.505 1.00 83.94 118 CYS A CA 1
ATOM 937 C C . CYS A 1 118 ? -1.722 -14.146 0.983 1.00 83.94 118 CYS A C 1
ATOM 939 O O . CYS A 1 118 ? -0.905 -13.355 1.459 1.00 83.94 118 CYS A O 1
ATOM 941 N N . SER A 1 119 ? -2.250 -15.142 1.703 1.00 80.69 119 SER A N 1
ATOM 942 C CA . SER A 1 119 ? -1.984 -15.326 3.139 1.00 80.69 119 SER A CA 1
ATOM 943 C C . SER A 1 119 ? -0.492 -15.275 3.486 1.00 80.69 119 SER A C 1
ATOM 945 O O . SER A 1 119 ? -0.112 -14.594 4.433 1.00 80.69 119 SER A O 1
ATOM 947 N N . ARG A 1 120 ? 0.366 -15.906 2.670 1.00 81.81 120 ARG A N 1
ATOM 948 C CA . ARG A 1 120 ? 1.829 -15.885 2.841 1.00 81.81 120 ARG A CA 1
ATOM 949 C C . ARG A 1 120 ? 2.419 -14.476 2.717 1.00 81.81 120 ARG A C 1
ATOM 951 O O . ARG A 1 120 ? 3.215 -14.089 3.565 1.00 81.81 120 ARG A O 1
ATOM 958 N N . CYS A 1 121 ? 2.031 -13.707 1.696 1.00 83.44 121 CYS A N 1
ATOM 959 C CA . CYS A 1 121 ? 2.499 -12.326 1.525 1.00 83.44 121 CYS A CA 1
ATOM 960 C C . CYS A 1 121 ? 2.015 -11.423 2.661 1.00 83.44 121 CYS A C 1
ATOM 962 O O . CYS A 1 121 ? 2.796 -10.635 3.183 1.00 83.44 121 CYS A O 1
ATOM 964 N N . SER A 1 122 ? 0.751 -11.556 3.070 1.00 84.44 122 SER A N 1
ATOM 965 C CA . SER A 1 122 ? 0.218 -10.800 4.202 1.00 84.44 122 SER A CA 1
ATOM 966 C C . SER A 1 122 ? 0.984 -11.123 5.480 1.00 84.44 122 SER A C 1
ATOM 968 O O . SER A 1 122 ? 1.419 -10.203 6.160 1.00 84.44 122 SER A O 1
ATOM 970 N N . SER A 1 123 ? 1.233 -12.405 5.772 1.00 82.56 123 SER A N 1
ATOM 971 C CA . SER A 1 123 ? 2.020 -12.819 6.938 1.00 82.56 123 SER A CA 1
ATOM 972 C C . SER A 1 123 ? 3.427 -12.223 6.946 1.00 82.56 123 SER A C 1
ATOM 974 O O . SER A 1 123 ? 3.856 -11.785 8.002 1.00 82.56 123 SER A O 1
ATOM 976 N N . LEU A 1 124 ? 4.115 -12.118 5.802 1.00 82.31 124 LEU A N 1
ATOM 977 C CA . LEU A 1 124 ? 5.425 -11.448 5.724 1.00 82.31 124 LEU A CA 1
ATOM 978 C C . LEU A 1 124 ? 5.369 -9.958 6.098 1.00 82.31 124 LEU A C 1
ATOM 980 O O . LEU A 1 124 ? 6.364 -9.400 6.547 1.00 82.31 124 LEU A O 1
ATOM 984 N N . LEU A 1 125 ? 4.225 -9.302 5.898 1.00 83.38 125 LEU A N 1
ATOM 985 C CA . LEU A 1 125 ? 4.044 -7.883 6.203 1.00 83.38 125 LEU A CA 1
ATOM 986 C C . LEU A 1 125 ? 3.644 -7.646 7.663 1.00 83.38 125 LEU A C 1
ATOM 988 O O . LEU A 1 125 ? 3.947 -6.583 8.193 1.00 83.38 125 LEU A O 1
ATOM 992 N N . VAL A 1 126 ? 2.982 -8.604 8.319 1.00 79.88 126 VAL A N 1
ATOM 993 C CA . VAL A 1 126 ? 2.413 -8.410 9.671 1.00 79.88 126 VAL A CA 1
ATOM 994 C C . VAL A 1 126 ? 2.922 -9.374 10.735 1.00 79.88 126 VAL A C 1
ATOM 996 O O . VAL A 1 126 ? 2.481 -9.291 11.876 1.00 79.88 126 VAL A O 1
ATOM 999 N N . SER A 1 127 ? 3.823 -10.296 10.397 1.00 70.12 127 SER A N 1
ATOM 1000 C CA . SER A 1 127 ? 4.391 -11.237 11.363 1.00 70.12 127 SER A CA 1
ATOM 1001 C C . SER A 1 127 ? 5.102 -10.503 12.497 1.00 70.12 127 SER A C 1
ATOM 1003 O O . SER A 1 127 ? 5.843 -9.550 12.249 1.00 70.12 127 SER A O 1
ATOM 1005 N N . SER A 1 128 ? 4.882 -10.987 13.718 1.00 53.75 128 SER A N 1
ATOM 1006 C CA . SER A 1 128 ? 5.489 -10.499 14.953 1.00 53.75 128 SER A CA 1
ATOM 1007 C C . SER A 1 128 ? 7.014 -10.474 14.843 1.00 53.75 12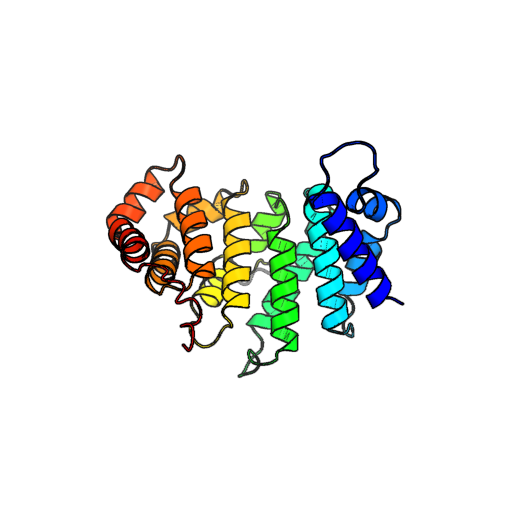8 SER A C 1
ATOM 1009 O O . SER A 1 128 ? 7.615 -11.457 14.405 1.00 53.75 128 SER A O 1
ATOM 1011 N N . MET A 1 129 ? 7.640 -9.372 15.261 1.00 45.84 129 MET A N 1
ATOM 1012 C CA . MET A 1 129 ? 9.077 -9.381 15.526 1.00 45.84 129 MET A CA 1
ATOM 1013 C C . MET A 1 129 ? 9.339 -10.266 16.753 1.00 45.84 129 MET A C 1
ATOM 1015 O O . MET A 1 129 ? 8.586 -10.162 17.728 1.00 45.84 129 MET A O 1
ATOM 1019 N N . PRO A 1 130 ? 10.354 -11.146 16.746 1.00 42.69 130 PRO A N 1
ATOM 1020 C CA . PRO A 1 130 ? 10.760 -11.807 17.973 1.00 42.69 130 PRO A CA 1
ATOM 1021 C C . PRO A 1 130 ? 11.231 -10.749 18.974 1.00 42.69 130 PRO A C 1
ATOM 1023 O O . PRO A 1 130 ? 11.959 -9.816 18.634 1.00 42.69 130 PRO A O 1
ATOM 1026 N N . SER A 1 131 ? 10.788 -10.895 20.220 1.00 36.78 131 SER A N 1
ATOM 1027 C CA . SER A 1 131 ? 11.334 -10.134 21.338 1.00 36.78 131 SER A CA 1
ATOM 1028 C C . SER A 1 131 ? 12.848 -10.352 21.392 1.00 36.78 131 SER A C 1
ATOM 1030 O O . SER A 1 131 ? 13.313 -11.490 21.289 1.00 36.78 131 SER A O 1
ATOM 1032 N N . ALA A 1 132 ? 13.617 -9.282 21.608 1.00 43.91 132 ALA A N 1
ATOM 1033 C CA . ALA A 1 132 ? 15.074 -9.335 21.759 1.00 43.91 132 ALA A CA 1
ATOM 1034 C C . ALA A 1 132 ? 15.545 -10.242 22.923 1.00 43.91 132 ALA A C 1
ATOM 1036 O O . ALA A 1 132 ? 16.741 -10.466 23.089 1.00 43.91 132 ALA A O 1
ATOM 1037 N N . HIS A 1 133 ? 14.620 -10.781 23.727 1.00 41.88 133 HIS A N 1
ATOM 1038 C CA . HIS A 1 133 ? 14.890 -11.697 24.836 1.00 41.88 133 HIS A CA 1
ATOM 1039 C C . HIS A 1 133 ? 14.750 -13.187 24.493 1.00 41.88 133 HIS A C 1
ATOM 1041 O O . HIS A 1 133 ? 15.062 -14.029 25.331 1.00 41.88 133 HIS A O 1
ATOM 1047 N N . THR A 1 134 ? 14.337 -13.548 23.277 1.00 39.19 134 THR A N 1
ATOM 1048 C CA . THR A 1 134 ? 14.305 -14.950 22.827 1.00 39.19 134 THR A CA 1
ATOM 1049 C C . THR A 1 134 ? 15.412 -15.206 21.813 1.00 39.19 134 THR A C 1
ATOM 1051 O O . THR A 1 134 ? 15.183 -15.230 20.606 1.00 39.19 134 THR A O 1
ATOM 1054 N N . GLY A 1 135 ? 16.633 -15.384 22.320 1.00 40.25 135 GLY A N 1
ATOM 1055 C CA . GLY A 1 135 ? 17.766 -15.892 21.550 1.00 40.25 135 GLY A CA 1
ATOM 1056 C C . GLY A 1 135 ? 17.524 -17.346 21.144 1.00 40.25 135 GLY A C 1
ATOM 1057 O O . GLY A 1 135 ? 17.769 -18.262 21.921 1.00 40.25 135 GLY A O 1
ATOM 1058 N N . GLY A 1 136 ? 17.019 -17.551 19.929 1.00 31.30 136 GLY A N 1
ATOM 1059 C CA . GLY A 1 136 ? 16.870 -18.861 19.302 1.00 31.30 136 GLY A CA 1
ATOM 1060 C C . GLY A 1 136 ? 17.800 -18.981 18.102 1.00 31.30 136 GLY A C 1
ATOM 1061 O O . GLY A 1 136 ? 17.545 -18.407 17.046 1.00 31.30 136 GLY A O 1
ATOM 1062 N N . VAL A 1 137 ? 18.885 -19.729 18.276 1.00 38.44 137 VAL A N 1
ATOM 1063 C CA . VAL A 1 137 ? 19.854 -20.090 17.237 1.00 38.44 137 VAL A CA 1
ATOM 1064 C C . VAL A 1 137 ? 19.147 -20.854 16.105 1.00 38.44 137 VAL A C 1
ATOM 1066 O O . VAL A 1 137 ? 18.523 -21.883 16.347 1.00 38.44 137 VAL A O 1
ATOM 1069 N N . GLY A 1 138 ? 19.282 -20.384 14.858 1.00 36.19 138 GLY A N 1
ATOM 1070 C CA . GLY A 1 138 ? 19.216 -21.268 13.684 1.00 36.19 138 GLY A CA 1
ATOM 1071 C C . GLY A 1 138 ? 17.935 -21.320 12.841 1.00 36.19 138 GLY A C 1
ATOM 1072 O O . GLY A 1 138 ? 17.658 -22.362 12.253 1.00 36.19 138 GLY A O 1
ATOM 1073 N N . SER A 1 139 ? 17.169 -20.235 12.678 1.00 31.52 139 SER A N 1
ATOM 1074 C CA . SER A 1 139 ? 16.154 -20.187 11.609 1.00 31.52 139 SER A CA 1
ATOM 1075 C C . SER A 1 139 ? 16.160 -18.839 10.897 1.00 31.52 139 SER A C 1
ATOM 1077 O O . SER A 1 139 ? 15.773 -17.830 11.473 1.00 31.52 139 SER A O 1
ATOM 1079 N N . SER A 1 140 ? 16.568 -18.823 9.625 1.00 34.09 140 SER A N 1
ATOM 1080 C CA . SER A 1 140 ? 16.480 -17.676 8.708 1.00 34.09 140 SER A CA 1
ATOM 1081 C C . SER A 1 140 ? 15.029 -17.372 8.306 1.00 34.09 140 SER A C 1
ATOM 1083 O O . SER A 1 140 ? 14.696 -17.223 7.127 1.00 34.09 140 SER A O 1
ATOM 1085 N N . ARG A 1 141 ? 14.122 -17.306 9.288 1.00 42.28 141 ARG A N 1
ATOM 1086 C CA . ARG A 1 141 ? 12.767 -16.818 9.059 1.00 42.28 141 ARG A CA 1
ATOM 1087 C C . ARG A 1 141 ? 12.906 -15.375 8.606 1.00 42.28 141 ARG A C 1
ATOM 1089 O O . ARG A 1 141 ? 13.514 -14.559 9.285 1.00 42.28 141 ARG A O 1
ATOM 1096 N N . ILE A 1 142 ? 12.383 -15.085 7.421 1.00 44.94 142 ILE A N 1
ATOM 1097 C CA . ILE A 1 142 ? 12.214 -13.719 6.943 1.00 44.94 142 ILE A CA 1
ATOM 1098 C C . ILE A 1 142 ? 11.255 -13.060 7.931 1.00 44.94 142 ILE A C 1
ATOM 1100 O O . ILE A 1 142 ? 10.043 -13.258 7.867 1.00 44.94 142 ILE A O 1
ATOM 1104 N N . GLU A 1 143 ? 11.825 -12.367 8.908 1.00 58.59 143 GLU A N 1
ATOM 1105 C CA . GLU A 1 143 ? 11.090 -11.589 9.889 1.00 58.59 143 GLU A CA 1
ATOM 1106 C C . GLU A 1 143 ? 10.359 -10.480 9.136 1.00 58.59 143 GLU A C 1
ATOM 1108 O O . GLU A 1 143 ? 10.932 -9.843 8.246 1.00 58.59 143 GLU A O 1
ATOM 1113 N N . GLY A 1 144 ? 9.084 -10.272 9.443 1.00 55.88 144 GLY A N 1
ATOM 1114 C CA . GLY A 1 144 ? 8.315 -9.158 8.904 1.00 55.88 144 GLY A CA 1
ATOM 1115 C C . GLY A 1 144 ? 8.591 -7.852 9.653 1.00 55.88 144 GLY A C 1
ATOM 1116 O O . GLY A 1 144 ? 9.269 -7.844 10.680 1.00 55.88 144 GLY A O 1
ATOM 1117 N N . PRO A 1 145 ? 8.087 -6.720 9.148 1.00 61.31 145 PRO A N 1
ATOM 1118 C CA . PRO A 1 145 ? 8.172 -5.437 9.833 1.00 61.31 145 PRO A CA 1
ATOM 1119 C C . PRO A 1 145 ? 7.265 -5.355 11.076 1.00 61.31 145 PRO A C 1
ATOM 1121 O O . PRO A 1 145 ? 7.460 -4.476 11.907 1.00 61.31 145 PRO A O 1
ATOM 1124 N N . GLY A 1 146 ? 6.313 -6.281 11.234 1.00 74.06 146 GLY A N 1
ATOM 1125 C CA . GLY A 1 146 ? 5.309 -6.242 12.295 1.00 74.06 146 GLY A CA 1
ATOM 1126 C C . GLY A 1 146 ? 4.258 -5.153 12.064 1.00 74.06 146 GLY A C 1
ATOM 1127 O O . GLY A 1 146 ? 4.441 -4.232 11.270 1.00 74.06 146 GLY A O 1
ATOM 1128 N N . MET A 1 147 ? 3.122 -5.270 12.754 1.00 81.44 147 MET A N 1
ATOM 1129 C CA . MET A 1 147 ? 2.048 -4.272 12.686 1.00 81.44 147 MET A CA 1
ATOM 1130 C C . MET A 1 147 ? 2.470 -2.903 13.235 1.00 81.44 147 MET A C 1
ATOM 1132 O O . MET A 1 147 ? 2.048 -1.878 12.702 1.00 81.44 147 MET A O 1
ATOM 1136 N N . ASP A 1 148 ? 3.335 -2.888 14.251 1.00 82.38 148 ASP A N 1
ATOM 1137 C CA . ASP A 1 148 ? 3.798 -1.663 14.902 1.00 82.38 148 ASP A CA 1
ATOM 1138 C C . ASP A 1 148 ? 4.617 -0.765 13.972 1.00 82.38 148 ASP A C 1
ATOM 1140 O O . ASP A 1 148 ? 4.363 0.433 13.951 1.00 82.38 148 ASP A O 1
ATOM 1144 N N . LEU A 1 149 ? 5.493 -1.316 13.117 1.00 83.19 149 LEU A N 1
ATOM 1145 C CA . LEU A 1 149 ? 6.261 -0.489 12.173 1.00 83.19 149 LEU A CA 1
ATOM 1146 C C . LEU A 1 149 ? 5.339 0.305 11.241 1.00 83.19 149 LEU A C 1
ATOM 1148 O O . LEU A 1 149 ? 5.599 1.469 10.937 1.00 83.19 149 LEU A O 1
ATOM 1152 N N . TRP A 1 150 ? 4.262 -0.323 10.765 1.00 86.94 150 TRP A N 1
ATOM 1153 C CA . TRP A 1 150 ? 3.302 0.356 9.901 1.00 86.94 150 TRP A CA 1
ATOM 1154 C C . TRP A 1 150 ? 2.602 1.491 10.639 1.00 86.94 150 TRP A C 1
ATOM 1156 O O . TRP A 1 150 ? 2.451 2.569 10.073 1.00 86.94 150 TRP A O 1
ATOM 1166 N N . LEU A 1 151 ? 2.205 1.265 11.892 1.00 87.62 151 LEU A N 1
ATOM 1167 C CA . LEU A 1 151 ? 1.579 2.291 12.721 1.00 87.62 151 LEU A CA 1
ATOM 1168 C C . LEU A 1 151 ? 2.551 3.426 13.039 1.00 87.62 151 LEU A C 1
ATOM 1170 O O . LEU A 1 151 ? 2.167 4.579 12.882 1.00 87.62 151 LEU A O 1
ATOM 1174 N N . ASP A 1 152 ? 3.812 3.126 13.349 1.00 84.31 152 ASP A N 1
ATOM 1175 C CA . ASP A 1 152 ? 4.855 4.129 13.579 1.00 84.31 152 ASP A CA 1
ATOM 1176 C C . ASP A 1 152 ? 5.043 5.022 12.342 1.00 84.31 152 ASP A C 1
ATOM 1178 O O . ASP A 1 152 ? 5.034 6.251 12.438 1.00 84.31 152 ASP A O 1
ATOM 1182 N N . LEU A 1 153 ? 5.127 4.423 11.145 1.00 82.69 153 LEU A N 1
ATOM 1183 C CA . LEU A 1 153 ? 5.230 5.166 9.881 1.00 82.69 153 LEU A CA 1
ATOM 1184 C C . LEU A 1 153 ? 4.038 6.102 9.641 1.00 82.69 153 LEU A C 1
ATOM 1186 O O . LEU A 1 153 ? 4.183 7.129 8.978 1.00 82.69 153 LEU A O 1
ATOM 1190 N N . ILE A 1 154 ? 2.865 5.747 10.158 1.00 87.31 154 ILE A N 1
ATOM 1191 C CA . ILE A 1 154 ? 1.619 6.497 10.001 1.00 87.31 154 ILE A CA 1
ATOM 1192 C C . ILE A 1 154 ? 1.471 7.579 11.083 1.00 87.31 154 ILE A C 1
ATOM 1194 O O . ILE A 1 154 ? 0.978 8.674 10.789 1.00 87.31 154 ILE A O 1
ATOM 1198 N N . GLU A 1 155 ? 1.893 7.298 12.316 1.00 82.56 155 GLU A N 1
ATOM 1199 C CA . GLU A 1 155 ? 1.777 8.174 13.488 1.00 82.56 155 GLU A CA 1
ATOM 1200 C C . GLU A 1 155 ? 2.800 9.309 13.510 1.00 82.56 155 GLU A C 1
ATOM 1202 O O . GLU A 1 155 ? 2.536 10.320 14.158 1.00 82.56 155 GLU A O 1
ATOM 1207 N N . MET A 1 156 ? 3.927 9.174 12.800 1.00 71.56 156 MET A N 1
ATOM 1208 C CA . MET A 1 156 ? 5.020 10.157 12.740 1.00 71.56 156 MET A CA 1
ATOM 1209 C C . MET A 1 156 ? 4.652 11.467 12.011 1.00 71.56 156 MET A C 1
ATOM 1211 O O . MET A 1 156 ? 5.246 11.864 11.006 1.00 71.56 156 MET A O 1
ATOM 1215 N N . GLU A 1 157 ? 3.663 12.167 12.550 1.00 58.94 157 GLU A N 1
ATOM 1216 C CA . GLU A 1 157 ? 3.231 13.507 12.181 1.00 58.94 157 GLU A CA 1
ATOM 1217 C C . GLU A 1 157 ? 4.414 14.486 12.296 1.00 58.94 157 GLU A C 1
ATOM 1219 O O . GLU A 1 157 ? 5.075 14.569 13.328 1.00 58.94 157 GLU A O 1
ATOM 1224 N N . GLY A 1 158 ? 4.750 15.158 11.190 1.00 56.53 158 GLY A N 1
ATOM 1225 C CA . GLY A 1 158 ? 5.893 16.079 11.103 1.00 56.53 158 GLY A CA 1
ATOM 1226 C C . GLY A 1 158 ? 7.254 15.441 10.784 1.00 56.53 158 GLY A C 1
ATOM 1227 O O . GLY A 1 158 ? 8.166 16.167 10.400 1.00 56.53 158 GLY A O 1
ATOM 1228 N N . ARG A 1 159 ? 7.408 14.108 10.873 1.00 60.81 159 ARG A N 1
ATOM 1229 C CA . ARG A 1 159 ? 8.657 13.399 10.498 1.00 60.81 159 ARG A CA 1
ATOM 1230 C C . ARG A 1 159 ? 8.531 12.599 9.202 1.00 60.81 159 ARG A C 1
ATOM 1232 O O . ARG A 1 159 ? 9.454 12.598 8.395 1.00 60.81 159 ARG A O 1
ATOM 1239 N N . ALA A 1 160 ? 7.381 11.965 8.971 1.00 66.12 160 ALA A N 1
ATOM 1240 C CA . ALA A 1 160 ? 7.092 11.249 7.733 1.00 66.12 160 ALA A CA 1
ATOM 1241 C C . ALA A 1 160 ? 6.239 12.106 6.784 1.00 66.12 160 ALA A C 1
ATOM 1243 O O . ALA A 1 160 ? 5.196 12.641 7.171 1.00 66.12 160 ALA A O 1
ATOM 1244 N N . HIS A 1 161 ? 6.645 12.192 5.512 1.00 78.19 161 HIS A N 1
ATOM 1245 C CA . HIS A 1 161 ? 5.863 12.878 4.480 1.00 78.19 161 HIS A CA 1
ATOM 1246 C C . HIS A 1 161 ? 4.468 12.243 4.352 1.00 78.19 161 HIS A C 1
ATOM 1248 O O . HIS A 1 161 ? 4.321 11.019 4.392 1.00 78.19 161 HIS A O 1
ATOM 1254 N N . SER A 1 162 ? 3.434 13.061 4.129 1.00 82.25 162 SER A N 1
ATOM 1255 C CA . SER A 1 162 ? 2.043 12.611 3.924 1.00 82.25 162 SER A CA 1
ATOM 1256 C C . SER A 1 162 ? 1.892 11.492 2.881 1.00 82.25 162 SER A C 1
ATOM 1258 O O . SER A 1 162 ? 1.030 10.627 3.025 1.00 82.25 162 SER A O 1
ATOM 1260 N N . THR A 1 163 ? 2.759 11.452 1.866 1.00 84.38 163 THR A N 1
ATOM 1261 C CA . THR A 1 163 ? 2.791 10.429 0.813 1.00 84.38 163 THR A CA 1
ATOM 1262 C C . THR A 1 163 ? 3.251 9.070 1.335 1.00 84.38 163 THR A C 1
ATOM 1264 O O . THR A 1 163 ? 2.660 8.055 0.972 1.00 84.38 163 THR A O 1
ATOM 1267 N N . VAL A 1 164 ? 4.243 9.036 2.232 1.00 86.19 164 VAL A N 1
ATOM 1268 C CA . VAL A 1 164 ? 4.696 7.813 2.917 1.00 86.19 164 VAL A CA 1
ATOM 1269 C C . VAL A 1 164 ? 3.602 7.301 3.842 1.00 86.19 164 VAL A C 1
ATOM 1271 O O . VAL A 1 164 ? 3.260 6.122 3.779 1.00 86.19 164 VAL A O 1
ATOM 1274 N N . ARG A 1 165 ? 2.991 8.195 4.631 1.00 88.69 165 ARG A N 1
ATOM 1275 C CA . ARG A 1 165 ? 1.872 7.862 5.529 1.00 88.69 165 ARG A CA 1
ATOM 1276 C C . ARG A 1 165 ? 0.699 7.263 4.748 1.00 88.69 165 ARG A C 1
ATOM 1278 O O . ARG A 1 165 ? 0.183 6.210 5.112 1.00 88.69 165 ARG A O 1
ATOM 1285 N N . ALA A 1 166 ? 0.326 7.881 3.625 1.00 89.94 166 ALA A N 1
ATOM 1286 C CA . ALA A 1 166 ? -0.726 7.379 2.745 1.00 89.94 166 ALA A CA 1
ATOM 1287 C C . ALA A 1 166 ? -0.363 6.023 2.124 1.00 89.94 166 ALA A C 1
ATOM 1289 O O . ALA A 1 166 ? -1.209 5.135 2.044 1.00 89.94 166 ALA A O 1
ATOM 1290 N N . ALA A 1 167 ? 0.885 5.838 1.688 1.00 89.44 167 ALA A N 1
ATOM 1291 C CA . ALA A 1 167 ? 1.330 4.576 1.113 1.00 89.44 167 ALA A CA 1
ATOM 1292 C C . ALA A 1 167 ? 1.345 3.441 2.155 1.00 89.44 167 ALA A C 1
ATOM 1294 O O . ALA A 1 167 ? 0.870 2.347 1.860 1.00 89.44 167 ALA A O 1
ATOM 1295 N N . ALA A 1 168 ? 1.789 3.712 3.386 1.00 90.62 168 ALA A N 1
ATOM 1296 C CA . ALA A 1 168 ? 1.738 2.763 4.498 1.00 90.62 168 ALA A CA 1
ATOM 1297 C C . ALA A 1 168 ? 0.289 2.383 4.862 1.00 90.62 168 ALA A C 1
ATOM 1299 O O . ALA A 1 168 ? -0.022 1.199 4.987 1.00 90.62 168 ALA A O 1
ATOM 1300 N N . LEU A 1 169 ? -0.627 3.359 4.929 1.00 92.56 169 LEU A N 1
ATOM 1301 C CA . LEU A 1 169 ? -2.058 3.095 5.129 1.00 92.56 169 LEU A CA 1
ATOM 1302 C C . LEU A 1 169 ? -2.652 2.222 4.018 1.00 92.56 169 LEU A C 1
ATOM 1304 O O . LEU A 1 169 ? -3.445 1.330 4.305 1.00 92.56 169 LEU A O 1
ATOM 1308 N N . ARG A 1 170 ? -2.269 2.432 2.752 1.00 92.06 170 ARG A N 1
ATOM 1309 C CA . ARG A 1 170 ? -2.736 1.587 1.638 1.00 92.06 170 ARG A CA 1
ATOM 1310 C C . ARG A 1 170 ? -2.233 0.148 1.746 1.00 92.06 170 ARG A C 1
ATOM 1312 O O . ARG A 1 170 ? -2.985 -0.770 1.429 1.00 92.06 170 ARG A O 1
ATOM 1319 N N . VAL A 1 171 ? -1.003 -0.061 2.223 1.00 91.00 171 VAL A N 1
ATOM 1320 C CA . VAL A 1 171 ? -0.494 -1.409 2.525 1.00 91.00 171 VAL A CA 1
ATOM 1321 C C . VAL A 1 171 ? -1.332 -2.054 3.629 1.00 91.00 171 VAL A C 1
ATOM 1323 O O . VAL A 1 171 ? -1.796 -3.178 3.445 1.00 91.00 171 VAL A O 1
ATOM 1326 N N . LEU A 1 172 ? -1.601 -1.341 4.729 1.00 90.69 172 LEU A N 1
ATOM 1327 C CA . LEU A 1 172 ? -2.468 -1.847 5.800 1.00 90.69 172 LEU A CA 1
ATOM 1328 C C . LEU A 1 172 ? -3.873 -2.182 5.296 1.00 90.69 172 LEU A C 1
ATOM 1330 O O . LEU A 1 172 ? -4.385 -3.259 5.594 1.00 90.69 172 LEU A O 1
ATOM 1334 N N . LEU A 1 173 ? -4.474 -1.309 4.487 1.00 91.31 173 LEU A N 1
ATOM 1335 C CA . LEU A 1 173 ? -5.777 -1.560 3.878 1.00 91.31 173 LEU A CA 1
ATOM 1336 C C . LEU A 1 173 ? -5.760 -2.831 3.021 1.00 91.31 173 LEU A C 1
ATOM 1338 O O . LEU A 1 173 ? -6.651 -3.663 3.172 1.00 91.31 173 LEU A O 1
ATOM 1342 N N . SER A 1 174 ? -4.745 -3.020 2.171 1.00 88.81 174 SER A N 1
ATOM 1343 C CA . SER A 1 174 ? -4.596 -4.236 1.356 1.00 88.81 174 SER A CA 1
ATOM 1344 C C . SER A 1 174 ? -4.485 -5.496 2.225 1.00 88.81 174 SER A C 1
ATOM 1346 O O . SER A 1 174 ? -5.171 -6.491 1.985 1.00 88.81 174 SER A O 1
ATOM 1348 N N . VAL A 1 175 ? -3.703 -5.441 3.306 1.00 88.75 175 VAL A N 1
ATOM 1349 C CA . VAL A 1 175 ? -3.550 -6.560 4.246 1.00 88.75 175 VAL A CA 1
ATOM 1350 C C . VAL A 1 175 ? -4.864 -6.903 4.963 1.00 88.75 175 VAL A C 1
ATOM 1352 O O . VAL A 1 175 ? -5.201 -8.082 5.075 1.00 88.75 175 VAL A O 1
ATOM 1355 N N . ILE A 1 176 ? -5.599 -5.900 5.452 1.00 87.44 176 ILE A N 1
ATOM 1356 C CA . ILE A 1 176 ? -6.848 -6.081 6.214 1.00 87.44 176 ILE A CA 1
ATOM 1357 C C . ILE A 1 176 ? -7.999 -6.513 5.301 1.00 87.44 176 ILE A C 1
ATOM 1359 O O . ILE A 1 176 ? -8.856 -7.293 5.716 1.00 87.44 176 ILE A O 1
ATOM 1363 N N . SER A 1 177 ? -8.013 -6.022 4.061 1.00 85.94 177 SER A N 1
ATOM 1364 C CA . SER A 1 177 ? -8.994 -6.421 3.045 1.00 85.94 177 SER A CA 1
ATOM 1365 C C . SER A 1 177 ? -8.739 -7.845 2.548 1.00 85.94 177 SER A C 1
ATOM 1367 O O . SER A 1 177 ? -9.667 -8.532 2.129 1.00 85.94 177 SER A O 1
ATOM 1369 N N . GLY A 1 178 ? -7.488 -8.306 2.622 1.00 79.06 178 GLY A N 1
ATOM 1370 C CA . GLY A 1 178 ? -7.102 -9.681 2.335 1.00 79.06 178 GLY A CA 1
ATOM 1371 C C . GLY A 1 178 ? -7.586 -10.698 3.376 1.00 79.06 178 GLY A C 1
ATOM 1372 O O . GLY A 1 178 ? -8.203 -10.391 4.398 1.00 79.06 178 GLY A O 1
ATOM 1373 N N . THR A 1 179 ? -7.255 -11.965 3.136 1.00 69.56 179 THR A N 1
ATOM 1374 C CA . THR A 1 179 ? -7.665 -13.101 3.977 1.00 69.56 179 THR A CA 1
ATOM 1375 C C . THR A 1 179 ? -6.729 -13.329 5.170 1.00 69.56 179 THR A C 1
ATOM 1377 O O . THR A 1 179 ? -6.523 -14.471 5.573 1.00 69.56 179 THR A O 1
ATOM 1380 N N . CYS A 1 180 ? -6.094 -12.285 5.713 1.00 75.12 180 CYS A N 1
ATOM 1381 C CA . CYS A 1 180 ? -5.151 -12.422 6.824 1.00 75.12 180 CYS A CA 1
ATOM 1382 C C . CYS A 1 180 ? -5.868 -12.258 8.180 1.00 75.12 180 CYS A C 1
ATOM 1384 O O . CYS A 1 180 ? -6.092 -11.124 8.616 1.00 75.12 180 CYS A O 1
ATOM 1386 N N . PRO A 1 181 ? -6.210 -13.352 8.893 1.00 77.12 181 PRO A N 1
ATOM 1387 C CA . PRO A 1 181 ? -6.887 -13.255 10.187 1.00 77.12 181 PRO A CA 1
ATOM 1388 C C . PRO A 1 181 ? -6.015 -12.572 11.248 1.00 77.12 181 PRO A C 1
ATOM 1390 O O . PRO A 1 181 ? -6.543 -11.888 12.122 1.00 77.12 181 PRO A O 1
ATOM 1393 N N . HIS A 1 182 ? -4.686 -12.697 11.145 1.00 80.00 182 HIS A N 1
ATOM 1394 C CA . HIS A 1 182 ? -3.757 -12.118 12.114 1.00 80.00 182 HIS A CA 1
ATOM 1395 C C . HIS A 1 182 ? -3.832 -10.587 12.146 1.00 80.00 182 HIS A C 1
ATOM 1397 O O . HIS A 1 182 ? -3.991 -10.007 13.219 1.00 80.00 182 HIS A O 1
ATOM 1403 N N . ALA A 1 183 ? -3.828 -9.934 10.979 1.00 81.00 183 ALA A N 1
ATOM 1404 C CA . ALA A 1 183 ? -3.952 -8.482 10.898 1.00 81.00 183 ALA A CA 1
ATOM 1405 C C . ALA A 1 183 ? -5.263 -7.995 11.531 1.00 81.00 183 ALA A C 1
ATOM 1407 O O . ALA A 1 183 ? -5.239 -7.140 12.414 1.00 81.00 183 ALA A O 1
ATOM 1408 N N . LYS A 1 184 ? -6.401 -8.606 11.169 1.00 84.25 184 LYS A N 1
ATOM 1409 C CA . LYS A 1 184 ? -7.705 -8.269 11.766 1.00 84.25 184 LYS A CA 1
ATOM 1410 C C . LYS A 1 184 ? -7.705 -8.475 13.282 1.00 84.25 184 LYS A C 1
ATOM 1412 O O . LYS A 1 184 ? -8.193 -7.618 14.006 1.00 84.25 184 LYS A O 1
ATOM 1417 N N . SER A 1 185 ? -7.123 -9.572 13.771 1.00 84.75 185 SER A N 1
ATOM 1418 C CA . SER A 1 185 ? -7.037 -9.839 15.211 1.00 84.75 185 SER A CA 1
ATOM 1419 C C . SER A 1 185 ? -6.208 -8.794 15.961 1.00 84.75 185 SER A C 1
ATOM 1421 O O . SER A 1 185 ? -6.620 -8.366 17.033 1.00 84.75 185 SER A O 1
ATOM 1423 N N . TYR A 1 186 ? -5.105 -8.312 15.380 1.00 84.62 186 TYR A N 1
ATOM 1424 C CA . TYR A 1 186 ? -4.262 -7.281 15.987 1.00 84.62 186 TYR A CA 1
ATOM 1425 C C . TYR A 1 186 ? -4.999 -5.937 16.125 1.00 84.62 186 TYR A C 1
ATOM 1427 O O . TYR A 1 186 ? -4.963 -5.321 17.191 1.00 84.62 186 TYR A O 1
ATOM 1435 N N . PHE A 1 187 ? -5.742 -5.525 15.088 1.00 82.50 187 PHE A N 1
ATOM 1436 C CA . PHE A 1 187 ? -6.581 -4.315 15.116 1.00 82.50 187 PHE A CA 1
ATOM 1437 C C . PHE A 1 187 ? -7.669 -4.346 16.194 1.00 82.50 187 PHE A C 1
ATOM 1439 O O . PHE A 1 187 ? -8.103 -3.294 16.654 1.00 82.50 187 PHE A O 1
ATOM 1446 N N . LEU A 1 188 ? -8.124 -5.539 16.579 1.00 83.44 188 LEU A N 1
ATOM 1447 C CA . LEU A 1 188 ? -9.165 -5.727 17.592 1.00 83.44 188 LEU A CA 1
ATOM 1448 C C . LEU A 1 188 ? -8.594 -5.994 18.983 1.00 83.44 188 LEU A C 1
ATOM 1450 O O . LEU A 1 188 ? -9.262 -5.725 19.978 1.00 83.44 188 LEU A O 1
ATOM 1454 N N . GLY A 1 189 ? -7.386 -6.554 19.053 1.00 84.00 189 GLY A N 1
ATOM 1455 C CA . GLY A 1 189 ? -6.720 -6.915 20.299 1.00 84.00 189 GLY A CA 1
ATOM 1456 C C . GLY A 1 189 ? -6.137 -5.717 21.042 1.00 84.00 189 GLY A C 1
ATOM 1457 O O . GLY A 1 189 ? -5.959 -5.785 22.254 1.00 84.00 189 GLY A O 1
ATOM 1458 N N . THR A 1 190 ? -5.868 -4.612 20.343 1.00 83.62 190 THR A N 1
ATOM 1459 C CA . THR A 1 190 ? -5.308 -3.393 20.939 1.00 83.62 190 THR A CA 1
ATOM 1460 C C . THR A 1 190 ? -6.087 -2.153 20.489 1.00 83.62 190 THR A C 1
ATOM 1462 O O . THR A 1 190 ? -6.572 -2.113 19.359 1.00 83.62 190 THR A O 1
ATOM 1465 N N . PRO A 1 191 ? -6.233 -1.118 21.339 1.00 86.12 191 PRO A N 1
ATOM 1466 C CA . PRO A 1 191 ? -6.925 0.112 20.952 1.00 86.12 191 PRO A CA 1
ATOM 1467 C C . PRO A 1 191 ? -6.072 1.018 20.051 1.00 86.12 191 PRO A C 1
ATOM 1469 O O . PRO A 1 191 ? -6.635 1.796 19.286 1.00 86.12 191 PRO A O 1
ATOM 1472 N N . ARG A 1 192 ? -4.733 0.905 20.104 1.00 89.25 192 ARG A N 1
ATOM 1473 C CA . ARG A 1 192 ? -3.786 1.775 19.381 1.00 89.25 192 ARG A CA 1
ATOM 1474 C C . ARG A 1 192 ? -4.124 1.930 17.889 1.00 89.25 192 ARG A C 1
ATOM 1476 O O . ARG A 1 192 ? -4.290 3.069 17.465 1.00 89.25 192 ARG A O 1
ATOM 1483 N N . PRO A 1 193 ? -4.302 0.858 17.092 1.00 89.75 193 PRO A N 1
ATOM 1484 C CA . PRO A 1 193 ? -4.532 0.991 15.655 1.00 89.75 193 PRO A CA 1
ATOM 1485 C C . PRO A 1 193 ? -5.820 1.761 15.347 1.00 89.75 193 PRO A C 1
ATOM 1487 O O . PRO A 1 193 ? -5.834 2.622 14.473 1.00 89.75 193 PRO A O 1
ATOM 1490 N N . ALA A 1 194 ? -6.893 1.493 16.098 1.00 90.06 194 ALA A N 1
ATOM 1491 C CA . ALA A 1 194 ? -8.157 2.204 15.951 1.00 90.06 194 ALA A CA 1
ATOM 1492 C C . ALA A 1 194 ? -8.015 3.687 16.336 1.00 90.06 194 ALA A C 1
ATOM 1494 O O . ALA A 1 194 ? -8.461 4.552 15.588 1.00 90.06 194 ALA A O 1
ATOM 1495 N N . THR A 1 195 ? -7.328 3.996 17.439 1.00 90.38 195 THR A N 1
ATOM 1496 C CA . THR A 1 195 ? -7.054 5.380 17.858 1.00 90.38 195 THR A CA 1
ATOM 1497 C C . THR A 1 195 ? -6.262 6.154 16.803 1.00 90.38 195 THR A C 1
ATOM 1499 O O . THR A 1 195 ? -6.601 7.300 16.511 1.00 90.38 195 THR A O 1
ATOM 1502 N N . VAL A 1 196 ? -5.256 5.531 16.180 1.00 91.69 196 VAL A N 1
ATOM 1503 C CA . VAL A 1 196 ? -4.483 6.138 15.083 1.00 91.69 196 VAL A CA 1
ATOM 1504 C C . VAL A 1 196 ? -5.382 6.504 13.913 1.00 91.69 196 VAL A C 1
ATOM 1506 O O . VAL A 1 196 ? -5.343 7.640 13.445 1.00 91.69 196 VAL A O 1
ATOM 1509 N N . LEU A 1 197 ? -6.219 5.569 13.458 1.00 92.00 197 LEU A N 1
ATOM 1510 C CA . LEU A 1 197 ? -7.136 5.808 12.343 1.00 92.00 197 LEU A CA 1
ATOM 1511 C C . LEU A 1 197 ? -8.114 6.946 12.654 1.00 92.00 197 LEU A C 1
ATOM 1513 O O . LEU A 1 197 ? -8.288 7.838 11.829 1.00 92.00 197 LEU A O 1
ATOM 1517 N N . LEU A 1 198 ? -8.699 6.965 13.854 1.00 91.19 198 LEU A N 1
ATOM 1518 C CA . LEU A 1 198 ? -9.618 8.029 14.268 1.00 91.19 198 LEU A CA 1
ATOM 1519 C C . LEU A 1 198 ? -8.919 9.390 14.375 1.00 91.19 198 LEU A C 1
ATOM 1521 O O . LEU A 1 198 ? -9.494 10.400 13.971 1.00 91.19 198 LEU A O 1
ATOM 1525 N N . LYS A 1 199 ? -7.665 9.430 14.843 1.00 90.62 199 LYS A N 1
ATOM 1526 C CA . LYS A 1 199 ? -6.855 10.656 14.846 1.00 90.62 199 LYS A CA 1
ATOM 1527 C C . LYS A 1 199 ? -6.628 11.173 13.420 1.00 90.62 199 LYS A C 1
ATOM 1529 O O . LYS A 1 199 ? -6.811 12.356 13.168 1.00 90.62 199 LYS A O 1
ATOM 1534 N N . LEU A 1 200 ? -6.285 10.302 12.470 1.00 89.88 200 LEU A N 1
ATOM 1535 C CA . LEU A 1 200 ? -6.079 10.693 11.067 1.00 89.88 200 LEU A CA 1
ATOM 1536 C C . LEU A 1 200 ? -7.347 11.231 10.404 1.00 89.88 200 LEU A C 1
ATOM 1538 O O . LEU A 1 200 ? -7.262 12.157 9.601 1.00 89.88 200 LEU A O 1
ATOM 1542 N N . ILE A 1 201 ? -8.498 10.649 10.740 1.00 90.00 201 ILE A N 1
ATOM 1543 C CA . ILE A 1 201 ? -9.813 11.102 10.281 1.00 90.00 201 ILE A CA 1
ATOM 1544 C C . ILE A 1 201 ? -10.080 12.520 10.809 1.00 90.00 201 ILE A C 1
ATOM 1546 O O . ILE A 1 201 ? -10.392 13.412 10.025 1.00 90.00 201 ILE A O 1
ATOM 1550 N N . ARG A 1 202 ? -9.854 12.758 12.108 1.00 87.44 202 ARG A N 1
ATOM 1551 C CA . ARG A 1 202 ? -10.049 14.071 12.751 1.00 87.44 202 ARG A CA 1
ATOM 1552 C C . ARG A 1 202 ? -9.081 15.151 12.262 1.00 87.44 202 ARG A C 1
ATOM 1554 O O . ARG A 1 202 ? -9.463 16.311 12.188 1.00 87.44 202 ARG A O 1
ATOM 1561 N N . ASN A 1 203 ? -7.848 14.789 11.905 1.00 83.31 203 ASN A N 1
ATOM 1562 C CA . ASN A 1 203 ? -6.827 15.748 11.463 1.00 83.31 203 ASN A CA 1
ATOM 1563 C C . ASN A 1 203 ? -7.103 16.353 10.068 1.00 83.31 203 ASN A C 1
ATOM 1565 O O . ASN A 1 203 ? -6.365 17.238 9.640 1.00 83.31 203 ASN A O 1
ATOM 1569 N N . GLY A 1 204 ? -8.122 15.883 9.336 1.00 71.88 204 GLY A N 1
ATOM 1570 C CA . GLY A 1 204 ? -8.641 16.580 8.154 1.00 71.88 204 GLY A CA 1
ATOM 1571 C C . GLY A 1 204 ? -7.776 16.520 6.888 1.00 71.88 204 GLY A C 1
ATOM 1572 O O . GLY A 1 204 ? -8.035 17.260 5.945 1.00 71.88 204 GLY A O 1
ATOM 1573 N N . HIS A 1 205 ? -6.762 15.647 6.799 1.00 85.00 205 HIS A N 1
ATOM 1574 C CA . HIS A 1 205 ? -6.041 15.446 5.532 1.00 85.00 205 HIS A CA 1
ATOM 1575 C C . HIS A 1 205 ? -6.825 14.479 4.621 1.00 85.00 205 HIS A C 1
ATOM 1577 O O . HIS A 1 205 ? -6.907 13.295 4.957 1.00 85.00 205 HIS A O 1
ATOM 1583 N N . PRO A 1 206 ? -7.287 14.890 3.420 1.00 85.56 206 PRO A N 1
ATOM 1584 C CA . PRO A 1 206 ? -8.286 14.151 2.624 1.00 85.56 206 PRO A CA 1
ATOM 1585 C C . PRO A 1 206 ? -7.881 12.720 2.355 1.00 85.56 206 PRO A C 1
ATOM 1587 O O . PRO A 1 206 ? -8.547 11.777 2.765 1.00 85.56 206 PRO A O 1
ATOM 1590 N N . THR A 1 207 ? -6.708 12.551 1.753 1.00 88.06 207 THR A N 1
ATOM 1591 C CA . THR A 1 207 ? -6.218 11.231 1.370 1.00 88.06 207 THR A CA 1
ATOM 1592 C C . THR A 1 207 ? -6.058 10.297 2.570 1.00 88.06 207 THR A C 1
ATOM 1594 O O . THR A 1 207 ? -6.402 9.123 2.476 1.00 88.06 207 THR A O 1
ATOM 1597 N N . LEU A 1 208 ? -5.547 10.796 3.702 1.00 90.50 208 LEU A N 1
ATOM 1598 C CA . LEU A 1 208 ? -5.332 9.981 4.899 1.00 90.50 208 LEU A CA 1
ATOM 1599 C C . LEU A 1 208 ? -6.662 9.641 5.577 1.00 90.50 208 LEU A C 1
ATOM 1601 O O . LEU A 1 208 ? -6.848 8.493 5.978 1.00 90.50 208 LEU A O 1
ATOM 1605 N N . ALA A 1 209 ? -7.589 10.599 5.649 1.00 90.19 209 ALA A N 1
ATOM 1606 C CA . ALA A 1 209 ? -8.928 10.405 6.188 1.00 90.19 209 ALA A CA 1
ATOM 1607 C C . ALA A 1 209 ? -9.711 9.376 5.360 1.00 90.19 209 ALA A C 1
ATOM 1609 O O . ALA A 1 209 ? -10.193 8.397 5.922 1.00 90.19 209 ALA A O 1
ATOM 1610 N N . THR A 1 210 ? -9.746 9.504 4.029 1.00 91.00 210 THR A N 1
ATOM 1611 C CA . THR A 1 210 ? -10.428 8.549 3.139 1.00 91.00 210 THR A CA 1
ATOM 1612 C C . THR A 1 210 ? -9.869 7.133 3.277 1.00 91.00 210 THR A C 1
ATOM 1614 O O . THR A 1 210 ? -10.634 6.180 3.419 1.00 91.00 210 THR A O 1
ATOM 1617 N N . ILE A 1 211 ? -8.540 6.959 3.274 1.00 93.00 211 ILE A N 1
ATOM 1618 C CA . ILE A 1 211 ? -7.952 5.619 3.432 1.00 93.00 211 ILE A CA 1
ATOM 1619 C C . ILE A 1 211 ? -8.253 5.064 4.833 1.00 93.00 211 ILE A C 1
ATOM 1621 O O . ILE A 1 211 ? -8.570 3.883 4.964 1.00 93.00 211 ILE A O 1
ATOM 1625 N N . SER A 1 212 ? -8.201 5.901 5.872 1.00 92.81 212 SER A N 1
ATOM 1626 C CA . SER A 1 212 ? -8.501 5.482 7.246 1.00 92.81 212 SER A CA 1
AT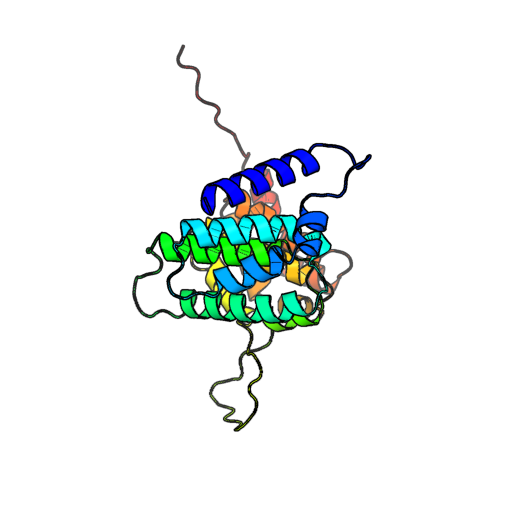OM 1627 C C . SER A 1 212 ? -9.965 5.072 7.415 1.00 92.81 212 SER A C 1
ATOM 1629 O O . SER A 1 212 ? -10.233 4.041 8.027 1.00 92.81 212 SER A O 1
ATOM 1631 N N . LEU A 1 213 ? -10.900 5.808 6.807 1.00 92.25 213 LEU A N 1
ATOM 1632 C CA . LEU A 1 213 ? -12.320 5.449 6.752 1.00 92.25 213 LEU A CA 1
ATOM 1633 C C . LEU A 1 213 ? -12.530 4.106 6.049 1.00 92.25 213 LEU A C 1
ATOM 1635 O O . LEU A 1 213 ? -13.256 3.265 6.569 1.00 92.25 213 LEU A O 1
ATOM 1639 N N . ASN A 1 214 ? -11.841 3.857 4.932 1.00 92.38 214 ASN A N 1
ATOM 1640 C CA . ASN A 1 214 ? -11.901 2.562 4.248 1.00 92.38 214 ASN A CA 1
ATOM 1641 C C . ASN A 1 214 ? -11.409 1.416 5.143 1.00 92.38 214 ASN A C 1
ATOM 1643 O O . ASN A 1 214 ? -12.014 0.346 5.157 1.00 92.38 214 ASN A O 1
ATOM 1647 N N . ILE A 1 215 ? -10.345 1.626 5.924 1.00 92.25 215 ILE A N 1
ATOM 1648 C CA . ILE A 1 215 ? -9.871 0.616 6.880 1.00 92.25 215 ILE A CA 1
ATOM 1649 C C . ILE A 1 215 ? -10.919 0.373 7.972 1.00 92.25 215 ILE A C 1
ATOM 1651 O O . ILE A 1 215 ? -11.245 -0.779 8.255 1.00 92.25 215 ILE A O 1
ATOM 1655 N N . VAL A 1 216 ? -11.468 1.438 8.566 1.00 91.31 216 VAL A N 1
ATOM 1656 C CA . VAL A 1 216 ? -12.524 1.342 9.588 1.00 91.31 216 VAL A CA 1
ATOM 1657 C C . VAL A 1 216 ? -13.745 0.604 9.039 1.00 91.31 216 VAL A C 1
ATOM 1659 O O . VAL A 1 216 ? -14.262 -0.289 9.707 1.00 91.31 216 VAL A O 1
ATOM 1662 N N . TRP A 1 217 ? -14.156 0.907 7.807 1.00 91.25 217 TRP A N 1
ATOM 1663 C CA . TRP A 1 217 ? -15.248 0.226 7.118 1.00 91.25 217 TRP A CA 1
ATOM 1664 C C . TRP A 1 217 ? -14.978 -1.272 6.965 1.00 91.25 217 TRP A C 1
ATOM 1666 O O . TRP A 1 217 ? -15.798 -2.082 7.389 1.00 91.25 217 TRP A O 1
ATOM 1676 N N . VAL A 1 218 ? -13.813 -1.661 6.432 1.00 90.19 218 VAL A N 1
ATOM 1677 C CA . VAL A 1 218 ? -13.451 -3.081 6.262 1.00 90.19 218 VAL A CA 1
ATOM 1678 C C . VAL A 1 218 ? -13.385 -3.809 7.607 1.00 90.19 218 VAL A C 1
ATOM 1680 O O . VAL A 1 218 ? -13.772 -4.974 7.691 1.00 90.19 218 VAL A O 1
ATOM 1683 N N . LEU A 1 219 ? -12.910 -3.146 8.664 1.00 88.06 219 LEU A N 1
ATOM 1684 C CA . LEU A 1 219 ? -12.876 -3.726 10.005 1.00 88.06 219 LEU A CA 1
ATOM 1685 C C . LEU A 1 219 ? -14.274 -3.903 10.593 1.00 88.06 219 LEU A C 1
ATOM 1687 O O . LEU A 1 219 ? -14.501 -4.923 11.232 1.00 88.06 219 LEU A O 1
ATOM 1691 N N . ALA A 1 220 ? -15.181 -2.944 10.396 1.00 87.94 220 ALA A N 1
ATOM 1692 C CA . ALA A 1 220 ? -16.551 -2.985 10.906 1.00 87.94 220 ALA A CA 1
ATOM 1693 C C . ALA A 1 220 ? -17.459 -3.933 10.108 1.00 87.94 220 ALA A C 1
ATOM 1695 O O . ALA A 1 220 ? -18.397 -4.508 10.668 1.00 87.94 220 ALA A O 1
ATOM 1696 N N . HIS A 1 221 ? -17.175 -4.123 8.818 1.00 86.69 221 HIS A N 1
ATOM 1697 C CA . HIS A 1 221 ? -17.967 -4.962 7.931 1.00 86.69 221 HIS A CA 1
ATOM 1698 C C . HIS A 1 221 ? -17.995 -6.415 8.434 1.00 86.69 221 HIS A C 1
ATOM 1700 O O . HIS A 1 221 ? -16.976 -7.105 8.472 1.00 86.69 221 HIS A O 1
ATOM 1706 N N . ASN A 1 222 ? -19.183 -6.874 8.837 1.00 76.06 222 ASN A N 1
ATOM 1707 C CA . ASN A 1 222 ? -19.445 -8.208 9.388 1.00 76.06 222 ASN A CA 1
ATOM 1708 C C . ASN A 1 222 ? -18.619 -8.574 10.638 1.00 76.06 222 ASN A C 1
ATOM 1710 O O . ASN A 1 222 ? -18.348 -9.751 10.881 1.00 76.06 222 ASN A O 1
ATOM 1714 N N . ASN A 1 223 ? -18.231 -7.593 11.461 1.00 84.25 223 ASN A N 1
ATOM 1715 C CA . ASN A 1 223 ? -17.447 -7.843 12.671 1.00 84.25 223 ASN A CA 1
ATOM 1716 C C . ASN A 1 223 ? -17.948 -7.039 13.879 1.00 84.25 223 ASN A C 1
ATOM 1718 O O . ASN A 1 223 ? -17.534 -5.908 14.135 1.00 84.25 223 ASN A O 1
ATOM 1722 N N . GLN A 1 224 ? -18.798 -7.672 14.688 1.00 86.38 224 GLN A N 1
ATOM 1723 C CA . GLN A 1 224 ? -19.402 -7.044 15.869 1.00 86.38 224 GLN A CA 1
ATOM 1724 C C . GLN A 1 224 ? -18.372 -6.591 16.917 1.00 86.38 224 GLN A C 1
ATOM 1726 O O . GLN A 1 224 ? -18.581 -5.586 17.596 1.00 86.38 224 GLN A O 1
ATOM 1731 N N . ARG A 1 225 ? -17.226 -7.280 17.027 1.00 87.62 225 ARG A N 1
ATOM 1732 C CA . ARG A 1 225 ? -16.155 -6.882 17.958 1.00 87.62 225 ARG A CA 1
ATOM 1733 C C . ARG A 1 225 ? -15.518 -5.558 17.540 1.00 87.62 225 ARG A C 1
ATOM 1735 O O . ARG A 1 225 ? -15.248 -4.721 18.398 1.00 87.62 225 ARG A O 1
ATOM 1742 N N . ALA A 1 226 ? -15.327 -5.353 16.236 1.00 86.94 226 ALA A N 1
ATOM 1743 C CA . ALA A 1 226 ? -14.849 -4.083 15.696 1.00 86.94 226 ALA A CA 1
ATOM 1744 C C . ALA A 1 226 ? -15.838 -2.954 15.994 1.00 86.94 226 ALA A C 1
ATOM 1746 O O . ALA A 1 226 ? -15.442 -1.904 16.487 1.00 86.94 226 ALA A O 1
ATOM 1747 N N . VAL A 1 227 ? -17.132 -3.196 15.762 1.00 88.31 227 VAL A N 1
ATOM 1748 C CA . VAL A 1 227 ? -18.197 -2.216 16.025 1.00 88.31 227 VAL A CA 1
ATOM 1749 C C . VAL A 1 227 ? -18.225 -1.807 17.500 1.00 88.31 227 VAL A C 1
ATOM 1751 O O . VAL A 1 227 ? -18.277 -0.617 17.800 1.00 88.31 227 VAL A O 1
ATOM 1754 N N . ALA A 1 228 ? -18.138 -2.761 18.429 1.00 88.69 228 ALA A N 1
ATOM 1755 C CA . ALA A 1 228 ? -18.103 -2.467 19.863 1.00 88.69 228 ALA A CA 1
ATOM 1756 C C . ALA A 1 228 ? -16.875 -1.626 20.260 1.00 88.69 228 ALA A C 1
ATOM 1758 O O . ALA A 1 228 ? -17.003 -0.659 21.013 1.00 88.69 228 ALA A O 1
ATOM 1759 N N . LEU A 1 229 ? -15.696 -1.952 19.717 1.00 88.69 229 LEU A N 1
ATOM 1760 C CA . LEU A 1 229 ? -14.474 -1.176 19.934 1.00 88.69 229 LEU A CA 1
ATOM 1761 C C . LEU A 1 229 ? -14.609 0.258 19.401 1.00 88.69 229 LEU A C 1
ATOM 1763 O O . LEU A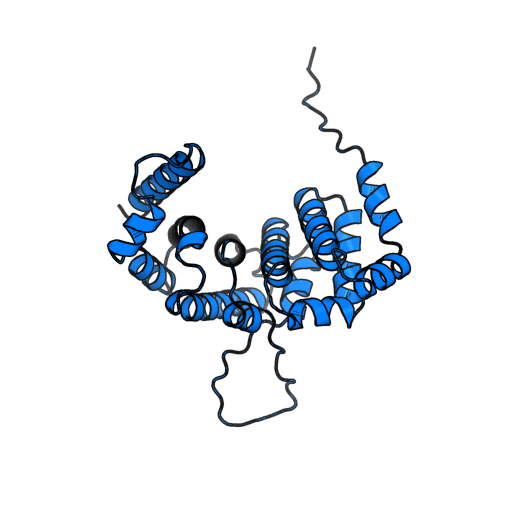 1 229 ? -14.273 1.203 20.108 1.00 88.69 229 LEU A O 1
ATOM 1767 N N . LEU A 1 230 ? -15.124 0.422 18.181 1.00 88.56 230 LEU A N 1
ATOM 1768 C CA . LEU A 1 230 ? -15.319 1.727 17.545 1.00 88.56 230 LEU A CA 1
ATOM 1769 C C . LEU A 1 230 ? -16.327 2.594 18.310 1.00 88.56 230 LEU A C 1
ATOM 1771 O O . LEU A 1 230 ? -16.090 3.788 18.479 1.00 88.56 230 LEU A O 1
ATOM 1775 N N . LYS A 1 231 ? -17.406 1.995 18.832 1.00 88.38 231 LYS A N 1
ATOM 1776 C CA . LYS A 1 231 ? -18.357 2.683 19.720 1.00 88.38 231 LYS A CA 1
ATOM 1777 C C . LYS A 1 231 ? -17.674 3.188 20.987 1.00 88.38 231 LYS A C 1
ATOM 1779 O O . LYS A 1 231 ? -17.832 4.350 21.329 1.00 88.38 231 LYS A O 1
ATOM 1784 N N . ARG A 1 232 ? -16.865 2.348 21.643 1.00 89.62 232 ARG A N 1
ATOM 1785 C CA . ARG A 1 232 ? -16.115 2.727 22.854 1.00 89.62 232 ARG A CA 1
ATOM 1786 C C . ARG A 1 232 ? -15.125 3.871 22.610 1.00 89.62 232 ARG A C 1
ATOM 1788 O O . ARG A 1 232 ? -14.809 4.606 23.535 1.00 89.62 232 ARG A O 1
ATOM 1795 N N . LEU A 1 233 ? -14.606 3.991 21.391 1.00 88.00 233 LEU A N 1
ATOM 1796 C CA . LEU A 1 233 ? -13.660 5.038 21.000 1.00 88.00 233 LEU A CA 1
ATOM 1797 C C . LEU A 1 233 ? -14.342 6.282 20.405 1.00 88.00 233 LEU A C 1
ATOM 1799 O O . LEU A 1 233 ? -13.650 7.124 19.836 1.00 88.00 233 LEU A O 1
ATOM 1803 N N . ASN A 1 234 ? -15.672 6.394 20.500 1.00 86.88 234 ASN A N 1
ATOM 1804 C CA . ASN A 1 234 ? -16.461 7.488 19.928 1.00 86.88 234 ASN A CA 1
ATOM 1805 C C . ASN A 1 234 ? -16.135 7.743 18.446 1.00 86.88 234 ASN A C 1
ATOM 1807 O O . ASN A 1 234 ? -15.953 8.879 18.003 1.00 86.88 234 ASN A O 1
ATOM 1811 N N . ALA A 1 235 ? -16.043 6.668 17.656 1.00 85.62 235 ALA A N 1
ATOM 1812 C CA . ALA A 1 235 ? -15.723 6.768 16.234 1.00 85.62 235 ALA A CA 1
ATOM 1813 C C . ALA A 1 235 ? -16.733 7.627 15.453 1.00 85.62 235 ALA A C 1
ATOM 1815 O O . ALA A 1 235 ? -16.351 8.264 14.477 1.00 85.62 235 ALA A O 1
ATOM 1816 N N . VAL A 1 236 ? -17.994 7.675 15.899 1.00 85.62 236 VAL A N 1
ATOM 1817 C CA . VAL A 1 236 ? -19.058 8.484 15.283 1.00 85.62 236 VAL A CA 1
ATOM 1818 C C . VAL A 1 236 ? -18.685 9.968 15.274 1.00 85.62 236 VAL A C 1
ATOM 1820 O O . VAL A 1 236 ? -18.674 10.568 14.206 1.00 85.62 236 VAL A O 1
ATOM 1823 N N . GLU A 1 237 ? -18.234 10.519 16.405 1.00 84.25 237 GLU A N 1
ATOM 1824 C CA . GLU A 1 237 ? -17.793 11.921 16.502 1.00 84.25 237 GLU A CA 1
ATOM 1825 C C . GLU A 1 237 ? -16.637 12.230 15.538 1.00 84.25 237 GLU A C 1
ATOM 1827 O O . GLU A 1 237 ? -16.554 13.310 14.959 1.00 84.25 237 GLU A O 1
ATOM 1832 N N . ALA A 1 238 ? -15.719 11.272 15.348 1.00 81.12 238 ALA A N 1
ATOM 1833 C CA . ALA A 1 238 ? -14.610 11.434 14.412 1.00 81.12 238 ALA A CA 1
ATOM 1834 C C . ALA A 1 238 ? -15.089 11.494 12.954 1.00 81.12 238 ALA A C 1
ATOM 1836 O O . ALA A 1 238 ? -14.537 12.258 12.169 1.00 81.12 238 ALA A O 1
ATOM 1837 N N . VAL A 1 239 ? -16.096 10.693 12.593 1.00 80.06 239 VAL A N 1
ATOM 1838 C CA . VAL A 1 239 ? -16.676 10.665 11.242 1.00 80.06 239 VAL A CA 1
ATOM 1839 C C . VAL A 1 239 ? -17.523 11.914 10.988 1.00 80.06 239 VAL A C 1
ATOM 1841 O O . VAL A 1 239 ? -17.405 12.521 9.927 1.00 80.06 239 VAL A O 1
ATOM 1844 N N . GLU A 1 240 ? -18.324 12.339 11.963 1.00 80.25 240 GLU A N 1
ATOM 1845 C CA . GLU A 1 240 ? -19.144 13.552 11.873 1.00 80.25 240 GLU A CA 1
ATOM 1846 C C . GLU A 1 240 ? -18.291 14.814 11.714 1.00 80.25 240 GLU A C 1
ATOM 1848 O O . GLU A 1 240 ? -18.635 15.682 10.914 1.00 80.25 240 GLU A O 1
ATOM 1853 N N . ALA A 1 241 ? -17.130 14.884 12.376 1.00 71.88 241 ALA A N 1
ATOM 1854 C CA . ALA A 1 241 ? -16.173 15.980 12.206 1.00 71.88 241 ALA A CA 1
ATOM 1855 C C . ALA A 1 241 ? -15.661 16.131 10.758 1.00 71.88 241 ALA A C 1
ATOM 1857 O O . ALA A 1 241 ? -15.310 17.231 10.341 1.00 71.88 241 ALA A O 1
ATOM 1858 N N . VAL A 1 242 ? -15.637 15.049 9.970 1.00 70.69 242 VAL A N 1
ATOM 1859 C CA . VAL A 1 242 ? -15.275 15.096 8.539 1.00 70.69 242 VAL A CA 1
ATOM 1860 C C . VAL A 1 242 ? -16.433 15.589 7.672 1.00 70.69 242 VAL A C 1
ATOM 1862 O O . VAL A 1 242 ? -16.191 16.127 6.595 1.00 70.69 242 VAL A O 1
ATOM 1865 N N . HIS A 1 243 ? -17.675 15.396 8.120 1.00 58.94 243 HIS A N 1
ATOM 1866 C CA . HIS A 1 243 ? -18.876 15.843 7.415 1.00 58.94 243 HIS A CA 1
ATOM 1867 C C . HIS A 1 243 ? -19.161 17.332 7.654 1.00 58.94 243 HIS A C 1
ATOM 1869 O O . HIS A 1 243 ? -19.594 18.024 6.739 1.00 58.94 243 HIS A O 1
ATOM 1875 N N . THR A 1 244 ? -18.890 17.830 8.865 1.00 56.59 244 THR A N 1
ATOM 1876 C CA . THR A 1 244 ? -19.079 19.242 9.246 1.00 56.59 244 THR A CA 1
ATOM 1877 C C . THR A 1 244 ? -17.920 20.142 8.839 1.00 56.59 244 THR A C 1
ATOM 1879 O O . THR A 1 244 ? -18.124 21.330 8.592 1.00 56.59 244 THR A O 1
ATOM 1882 N N . ALA A 1 245 ? -16.710 19.594 8.712 1.00 54.91 245 ALA A N 1
ATOM 1883 C CA . ALA A 1 245 ? -15.652 20.226 7.943 1.00 54.91 245 ALA A CA 1
ATOM 1884 C C . ALA A 1 245 ? -16.019 20.105 6.460 1.00 54.91 245 ALA A C 1
ATOM 1886 O O . ALA A 1 245 ? -15.551 19.200 5.770 1.00 54.91 245 ALA A O 1
ATOM 1887 N N . GLU A 1 246 ? -16.898 20.985 5.974 1.00 48.88 246 GLU A N 1
ATOM 1888 C CA . GLU A 1 246 ? -17.112 21.153 4.544 1.00 48.88 246 GLU A CA 1
ATOM 1889 C C . GLU A 1 246 ? -15.738 21.199 3.873 1.00 48.88 246 GLU A C 1
ATOM 1891 O O . GLU A 1 246 ? -14.905 22.071 4.140 1.00 48.88 246 GLU A O 1
ATOM 1896 N N . TRP A 1 247 ? -15.498 20.227 3.001 1.00 51.12 247 TRP A N 1
ATOM 1897 C CA . TRP A 1 247 ? -14.390 20.205 2.065 1.00 51.12 247 TRP A CA 1
ATOM 1898 C C . TRP A 1 247 ? -14.650 21.289 1.023 1.00 51.12 247 TRP A C 1
ATOM 1900 O O . TRP A 1 247 ? -14.837 21.000 -0.157 1.00 51.12 247 TRP A O 1
ATOM 1910 N N . VAL A 1 248 ? -14.728 22.545 1.473 1.00 41.38 248 VAL A N 1
ATOM 1911 C CA . VAL A 1 248 ? -14.818 23.723 0.632 1.00 41.38 248 VAL A CA 1
ATOM 1912 C C . VAL A 1 248 ? -13.510 23.746 -0.132 1.00 41.38 248 VAL A C 1
ATOM 1914 O O . VAL A 1 248 ? -12.489 24.270 0.319 1.00 41.38 248 VAL A O 1
ATOM 1917 N N . GLN A 1 249 ? -13.543 23.151 -1.320 1.00 42.72 249 GLN A N 1
ATOM 1918 C CA . GLN A 1 249 ? -12.778 23.655 -2.436 1.00 42.72 249 GLN A CA 1
ATOM 1919 C C . GLN A 1 249 ? -13.108 25.146 -2.511 1.00 42.72 249 GLN A C 1
ATOM 1921 O O . GLN A 1 249 ? -14.089 25.556 -3.124 1.00 42.72 249 GLN A O 1
ATOM 1926 N N . LYS A 1 250 ? -12.301 25.981 -1.849 1.00 36.75 250 LYS A N 1
ATOM 1927 C CA . LYS A 1 250 ? -12.136 27.355 -2.293 1.00 36.75 250 LYS A CA 1
ATOM 1928 C C . LYS A 1 250 ? -11.516 27.220 -3.675 1.00 36.75 250 LYS A C 1
ATOM 1930 O O . LYS A 1 250 ? -10.298 27.125 -3.808 1.00 36.75 250 LYS A O 1
ATOM 1935 N N . GLY A 1 251 ? -12.383 27.138 -4.683 1.00 36.72 251 GLY A N 1
ATOM 1936 C CA . GLY A 1 251 ? -12.025 27.484 -6.043 1.00 36.72 251 GLY A CA 1
ATOM 1937 C C . GLY A 1 251 ? -11.334 28.850 -6.030 1.00 36.72 251 GLY A C 1
ATOM 1938 O O . GLY A 1 251 ? -11.526 29.629 -5.082 1.00 36.72 251 GLY A O 1
ATOM 1939 N N . PRO A 1 252 ? -10.472 29.125 -7.017 1.00 37.94 252 PRO A N 1
ATOM 1940 C CA . PRO A 1 252 ? -9.831 30.424 -7.110 1.00 37.94 252 PRO A CA 1
ATOM 1941 C C . PRO A 1 252 ? -10.935 31.479 -7.054 1.00 37.94 252 PRO A C 1
ATOM 1943 O O . PRO A 1 252 ? -11.904 31.405 -7.803 1.00 37.94 252 PRO A O 1
ATOM 1946 N N . LYS A 1 253 ? -10.835 32.404 -6.095 1.00 41.38 253 LYS A N 1
ATOM 1947 C CA . LYS A 1 253 ? -11.674 33.595 -6.118 1.00 41.38 253 LYS A CA 1
ATOM 1948 C C . LYS A 1 253 ? -11.376 34.275 -7.444 1.00 41.38 253 LYS A C 1
ATOM 1950 O O . LYS A 1 253 ? -10.243 34.718 -7.639 1.00 41.38 253 LYS A O 1
ATOM 1955 N N . ASP A 1 254 ? -12.368 34.300 -8.323 1.00 38.19 254 ASP A N 1
ATOM 1956 C CA . ASP A 1 254 ? -12.369 35.156 -9.493 1.00 38.19 254 ASP A CA 1
ATOM 1957 C C . ASP A 1 254 ? -12.013 36.567 -9.028 1.00 38.19 254 ASP A C 1
ATOM 1959 O O . ASP A 1 254 ? -12.693 37.173 -8.194 1.00 38.19 254 ASP A O 1
ATOM 1963 N N . VAL A 1 255 ? -10.866 37.036 -9.506 1.00 41.97 255 VAL A N 1
ATOM 1964 C CA . VAL A 1 255 ? -10.507 38.445 -9.466 1.00 41.97 255 VAL A CA 1
ATOM 1965 C C . VAL A 1 255 ? -11.350 39.081 -10.564 1.00 41.97 255 VAL A C 1
ATOM 1967 O O . VAL A 1 255 ? -11.023 38.948 -11.742 1.00 41.97 255 VAL A O 1
ATOM 1970 N N . ALA A 1 256 ? -12.476 39.666 -10.162 1.00 44.09 256 ALA A N 1
ATOM 1971 C CA . ALA A 1 256 ? -13.194 40.655 -10.954 1.00 44.09 256 ALA A CA 1
ATOM 1972 C C . ALA A 1 256 ? -12.569 42.036 -10.724 1.00 44.09 256 ALA A C 1
ATOM 1974 O O . ALA A 1 256 ? -12.188 42.313 -9.560 1.00 44.09 256 ALA A O 1
#